Protein AF-A0A814JML3-F1 (afdb_monomer_lite)

Sequence (229 aa):
MAITNTNIRKLRSELQDIHSDPFGAIFVSEAQVKLWAVVFETDPIWYFNATGGIFKRVNPEKETHLYSIVVHDSINKTNISIADFITNSNNNVSIYSFLYKLIEKFKSFSFFNLPKAIVTDFYWANIHSTMKAFNNLNVIDYLNLTDQAIVEKKNTQLISEEEIIILSSSDETESGQIESEYSDEDEIIKNRKKNIDKEIMLNDFKQKKEHLYIYKIGNFDILYEDIEI

pLDDT: mean 71.14, std 24.5, range [24.48, 96.69]

Foldseek 3Di:
DDDDPPPPPDPDFDWDDADVVQGKTKTADPVLLVVQLVQCVPFLEWEWEKDWDPDDDPPPVFTKIKIFTWGQNPVVRDIGTRMIMIGSDQALVVLLVRLLVVVVVSVVDPSGAHRQEYEYEPDPSVQQSVCCNQVVDHPVRVVVQVCCCPVVVDQDDDPDPRDYHYHYDYPPPPPDDDDDDDDPVVVVVVVVVVVVVVVVVVVVVVPDDDGDHDDDPDPDDDDDDDDDD

Structure (mmCIF, N/CA/C/O backbone):
data_AF-A0A814JML3-F1
#
_entry.id   AF-A0A814JML3-F1
#
loop_
_atom_site.group_PDB
_atom_site.id
_atom_site.type_symbol
_atom_site.label_atom_id
_atom_site.label_alt_id
_atom_site.label_comp_id
_atom_site.label_asym_id
_atom_site.label_entity_id
_atom_site.label_seq_id
_atom_site.pdbx_PDB_ins_code
_atom_site.Cartn_x
_atom_site.Cartn_y
_atom_site.Cartn_z
_atom_site.occupancy
_atom_site.B_iso_or_equiv
_atom_site.auth_seq_id
_atom_site.auth_comp_id
_atom_site.auth_asym_id
_atom_site.auth_atom_id
_atom_site.pdbx_PDB_model_num
ATOM 1 N N . MET A 1 1 ? -26.724 10.621 4.512 1.00 38.88 1 MET A N 1
ATOM 2 C CA . MET A 1 1 ? -26.977 11.209 3.178 1.00 38.88 1 MET A CA 1
ATOM 3 C C . MET A 1 1 ? -26.730 10.093 2.173 1.00 38.88 1 MET A C 1
ATOM 5 O O . MET A 1 1 ? -25.602 9.636 2.089 1.00 38.88 1 MET A O 1
ATOM 9 N N . ALA A 1 2 ? -27.774 9.544 1.549 1.00 33.31 2 ALA A N 1
ATOM 10 C CA . ALA A 1 2 ? -27.637 8.384 0.667 1.00 33.31 2 ALA A CA 1
ATOM 11 C C . ALA A 1 2 ? -27.041 8.825 -0.677 1.00 33.31 2 ALA A C 1
ATOM 13 O O . ALA A 1 2 ? -27.657 9.615 -1.394 1.00 33.31 2 ALA A O 1
ATOM 14 N N . ILE A 1 3 ? -25.840 8.349 -1.002 1.00 39.88 3 ILE A N 1
ATOM 15 C CA . ILE A 1 3 ? -25.241 8.543 -2.323 1.00 39.88 3 ILE A CA 1
ATOM 16 C C . ILE A 1 3 ? -25.941 7.555 -3.259 1.00 39.88 3 ILE A C 1
ATOM 18 O O . ILE A 1 3 ? -25.806 6.344 -3.121 1.00 39.88 3 ILE A O 1
ATOM 22 N N . THR A 1 4 ? -26.765 8.063 -4.171 1.00 38.53 4 THR A N 1
ATOM 23 C CA . THR A 1 4 ? -27.504 7.244 -5.133 1.00 38.53 4 THR A CA 1
ATOM 24 C C . THR A 1 4 ? -26.563 6.641 -6.184 1.00 38.53 4 THR A C 1
ATOM 26 O O . THR A 1 4 ? -25.694 7.316 -6.737 1.00 38.53 4 THR A O 1
ATOM 29 N N . ASN A 1 5 ? -26.782 5.354 -6.482 1.00 41.12 5 ASN A N 1
ATOM 30 C CA . ASN A 1 5 ? -25.964 4.437 -7.298 1.00 41.12 5 ASN A CA 1
ATOM 31 C C . ASN A 1 5 ? -25.620 4.874 -8.743 1.00 41.12 5 ASN A C 1
ATOM 33 O O . ASN A 1 5 ? -24.930 4.158 -9.465 1.00 41.12 5 ASN A O 1
ATOM 37 N N . THR A 1 6 ? -26.077 6.034 -9.211 1.00 38.84 6 THR A N 1
ATOM 38 C CA . THR A 1 6 ? -25.938 6.453 -10.615 1.00 38.84 6 THR A CA 1
ATOM 39 C C . THR A 1 6 ? -24.732 7.349 -10.914 1.00 38.84 6 THR A C 1
ATOM 41 O O . THR A 1 6 ? -24.394 7.496 -12.085 1.00 38.84 6 THR A O 1
ATOM 44 N N . ASN A 1 7 ? -24.025 7.885 -9.908 1.00 38.41 7 ASN A N 1
ATOM 45 C CA . ASN A 1 7 ? -22.885 8.801 -10.125 1.00 38.41 7 ASN A CA 1
ATOM 46 C C . ASN A 1 7 ? -21.486 8.205 -9.881 1.00 38.41 7 ASN A C 1
ATOM 48 O O . ASN A 1 7 ? -20.489 8.885 -10.105 1.00 38.41 7 ASN A O 1
ATOM 52 N N . ILE A 1 8 ? -21.377 6.926 -9.509 1.00 48.88 8 ILE A N 1
ATOM 53 C CA . ILE A 1 8 ? -20.074 6.260 -9.292 1.00 48.88 8 ILE A CA 1
ATOM 54 C C . ILE A 1 8 ? -19.335 5.998 -10.627 1.00 48.88 8 ILE A C 1
ATOM 56 O O . ILE A 1 8 ? -18.127 5.783 -10.664 1.00 48.88 8 ILE A O 1
ATOM 60 N N . ARG A 1 9 ? -20.027 6.087 -11.772 1.00 38.66 9 ARG A N 1
ATOM 61 C CA . ARG A 1 9 ? -19.543 5.592 -13.074 1.00 38.66 9 ARG A CA 1
ATOM 62 C C . ARG A 1 9 ? -18.416 6.372 -13.764 1.00 38.66 9 ARG A C 1
ATOM 64 O O . ARG A 1 9 ? -18.096 6.024 -14.897 1.00 38.66 9 ARG A O 1
ATOM 71 N N . LYS A 1 10 ? -17.788 7.375 -13.143 1.00 45.06 10 LYS A N 1
ATOM 72 C CA . LYS A 1 10 ? -16.550 7.988 -13.674 1.00 45.06 10 LYS A CA 1
ATOM 73 C C . LYS A 1 10 ? -15.843 8.850 -12.628 1.00 45.06 10 LYS A C 1
ATOM 75 O O . LYS A 1 10 ? -15.644 10.046 -12.822 1.00 45.06 10 LYS A O 1
ATOM 80 N N . LEU A 1 11 ? -15.423 8.240 -11.524 1.00 50.91 11 LEU A N 1
ATOM 81 C CA . LEU A 1 11 ? -14.332 8.823 -10.747 1.00 50.91 11 LEU A CA 1
ATOM 82 C C . LEU A 1 11 ? -13.065 8.708 -11.599 1.00 50.91 11 LEU A C 1
ATOM 84 O O . LEU A 1 11 ? -12.449 7.651 -11.682 1.00 50.91 11 LEU A O 1
ATOM 88 N N . ARG A 1 12 ? -12.753 9.768 -12.354 1.00 54.47 12 ARG A N 1
ATOM 89 C CA . ARG A 1 12 ? -11.493 9.848 -13.094 1.00 54.47 12 ARG A CA 1
ATOM 90 C C . ARG A 1 12 ? -10.384 9.979 -12.060 1.00 54.47 12 ARG A C 1
ATOM 92 O O . ARG A 1 12 ? -10.317 10.994 -11.374 1.00 54.47 12 ARG A O 1
ATOM 99 N N . SER A 1 13 ? -9.536 8.962 -11.963 1.00 59.78 13 SER A N 1
ATOM 100 C CA . SER A 1 13 ? -8.238 9.126 -11.329 1.00 59.78 13 SER A CA 1
ATOM 101 C C . SER A 1 13 ? -7.472 10.213 -12.083 1.00 59.78 13 SER A C 1
ATOM 103 O O . SER A 1 13 ? -7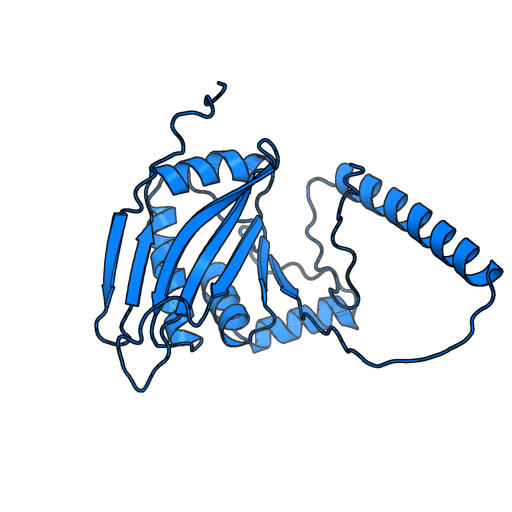.470 10.261 -13.317 1.00 59.78 13 SER A O 1
ATOM 105 N N . GLU A 1 14 ? -6.878 11.138 -11.339 1.00 75.06 14 GLU A N 1
ATOM 106 C CA . GLU A 1 14 ? -6.008 12.150 -11.916 1.00 75.06 14 GLU A CA 1
ATOM 107 C C . GLU A 1 14 ? -4.578 11.620 -11.850 1.00 75.06 14 GLU A C 1
ATOM 109 O O . GLU A 1 14 ? -4.120 11.132 -10.814 1.00 75.06 14 GLU A O 1
ATOM 114 N N . LEU A 1 15 ? -3.882 11.669 -12.985 1.00 70.88 15 LEU A N 1
ATOM 115 C CA . LEU A 1 15 ? -2.456 11.380 -13.043 1.00 70.88 15 LEU A CA 1
ATOM 116 C C . LEU A 1 15 ? -1.722 12.479 -12.268 1.00 70.88 15 LEU A C 1
ATOM 118 O O . LEU A 1 15 ? -1.761 13.638 -12.679 1.00 70.88 15 LEU A O 1
ATOM 122 N N . GLN A 1 16 ? -1.074 12.121 -11.161 1.00 76.75 16 GLN A N 1
ATOM 123 C CA . GLN A 1 16 ? -0.404 13.100 -10.300 1.00 76.75 16 GLN A CA 1
ATOM 124 C C . GLN A 1 16 ? 1.092 13.223 -10.588 1.00 76.75 16 GLN A C 1
ATOM 126 O O . GLN A 1 16 ? 1.624 14.328 -10.559 1.00 76.75 16 GLN A O 1
ATOM 131 N N . ASP A 1 17 ? 1.775 12.103 -10.829 1.00 78.62 17 ASP A N 1
ATOM 132 C CA . ASP A 1 17 ? 3.236 12.070 -10.963 1.00 78.62 17 ASP A CA 1
ATOM 133 C C . ASP A 1 17 ? 3.650 11.035 -12.020 1.00 78.62 17 ASP A C 1
ATOM 135 O O . ASP A 1 17 ? 3.005 9.989 -12.147 1.00 78.62 17 ASP A O 1
ATOM 139 N N . ILE A 1 18 ? 4.712 11.335 -12.774 1.00 82.25 18 ILE A N 1
ATOM 140 C CA . ILE A 1 18 ? 5.349 10.436 -13.748 1.00 82.25 18 ILE A CA 1
ATOM 141 C C . ILE A 1 18 ? 6.854 10.413 -13.473 1.00 82.25 18 ILE A C 1
ATOM 143 O O . ILE A 1 18 ? 7.516 11.449 -13.411 1.00 82.25 18 ILE A O 1
ATOM 147 N N . HIS A 1 19 ? 7.416 9.211 -13.418 1.00 79.50 19 HIS A N 1
ATOM 148 C CA . HIS A 1 19 ? 8.850 8.962 -13.357 1.00 79.50 19 HIS A CA 1
ATOM 149 C C . HIS A 1 19 ? 9.330 8.241 -14.602 1.00 79.50 19 HIS A C 1
ATOM 151 O O . HIS A 1 19 ? 8.628 7.403 -15.167 1.00 79.50 19 HIS A O 1
ATOM 157 N N . SER A 1 20 ? 10.546 8.576 -15.024 1.00 74.31 20 SER A N 1
ATOM 158 C CA . SER A 1 20 ? 11.211 7.945 -16.160 1.00 74.31 20 SER A CA 1
ATOM 159 C C . SER A 1 20 ? 12.158 6.818 -15.749 1.00 74.31 20 SER A C 1
ATOM 161 O O . SER A 1 20 ? 12.360 5.903 -16.542 1.00 74.31 20 SER A O 1
ATOM 163 N N . ASP A 1 21 ? 12.735 6.870 -14.542 1.00 68.50 21 ASP A N 1
ATOM 164 C CA . ASP A 1 21 ? 13.672 5.854 -14.047 1.00 68.50 21 ASP A CA 1
ATOM 165 C C . ASP A 1 21 ? 13.610 5.688 -12.508 1.00 68.50 21 ASP A C 1
ATOM 167 O O . ASP A 1 21 ? 14.048 6.583 -11.781 1.00 68.50 21 ASP A O 1
ATOM 171 N N . PRO A 1 22 ? 13.050 4.577 -11.992 1.00 77.44 22 PRO A N 1
ATOM 172 C CA . PRO A 1 22 ? 12.276 3.594 -12.748 1.00 77.44 22 PRO A CA 1
ATOM 173 C C . PRO A 1 22 ? 11.053 4.247 -13.405 1.00 77.44 22 PRO A C 1
ATOM 175 O O . PRO A 1 22 ? 10.537 5.254 -12.913 1.00 77.44 22 PRO A O 1
ATOM 178 N N . PHE A 1 23 ? 10.585 3.683 -14.524 1.00 85.50 23 PHE A N 1
ATOM 179 C CA . PHE A 1 23 ? 9.338 4.171 -15.104 1.00 85.50 23 PHE A CA 1
ATOM 180 C C . PHE A 1 23 ? 8.215 3.896 -14.116 1.00 85.50 23 PHE A C 1
ATOM 182 O O . PHE A 1 23 ? 8.055 2.756 -13.675 1.00 85.50 23 PHE A O 1
ATOM 189 N N . GLY A 1 24 ? 7.409 4.910 -13.834 1.00 88.50 24 GLY A N 1
ATOM 190 C CA . GLY A 1 24 ? 6.172 4.710 -13.111 1.00 88.50 24 GLY A CA 1
ATOM 191 C C . GLY A 1 24 ? 5.279 5.931 -13.098 1.00 88.50 24 GLY A C 1
ATOM 192 O O . GLY A 1 24 ? 5.684 7.020 -13.496 1.00 88.50 24 GLY A O 1
ATOM 193 N N . ALA A 1 25 ? 4.042 5.731 -12.672 1.00 91.25 25 ALA A N 1
ATOM 194 C CA . ALA A 1 25 ? 3.056 6.794 -12.586 1.00 91.25 25 ALA A CA 1
ATOM 195 C C . ALA A 1 25 ? 2.121 6.558 -11.406 1.00 91.25 25 ALA A C 1
ATOM 197 O O . ALA A 1 25 ? 1.777 5.411 -11.128 1.00 91.25 25 ALA A O 1
ATOM 198 N N . ILE A 1 26 ? 1.718 7.640 -10.742 1.00 93.19 26 ILE A N 1
ATOM 199 C CA . ILE A 1 26 ? 0.795 7.617 -9.603 1.00 93.19 26 ILE A CA 1
ATOM 200 C C . ILE A 1 26 ? -0.568 8.148 -10.043 1.00 93.19 26 ILE A C 1
ATOM 202 O O . ILE A 1 26 ? -0.671 9.239 -10.612 1.00 93.19 26 ILE A O 1
ATOM 206 N N . PHE A 1 27 ? -1.613 7.398 -9.715 1.00 93.56 27 PHE A N 1
ATOM 207 C CA . PHE A 1 27 ? -3.004 7.719 -9.988 1.00 93.56 27 PHE A CA 1
ATOM 208 C C . PHE A 1 27 ? -3.754 7.865 -8.669 1.00 93.56 27 PHE A C 1
ATOM 210 O O . PHE A 1 27 ? -3.934 6.903 -7.924 1.00 93.56 27 PHE A O 1
ATOM 217 N N . VAL A 1 28 ? -4.213 9.079 -8.384 1.00 92.25 28 VAL A N 1
ATOM 218 C CA . VAL A 1 28 ? -5.059 9.350 -7.221 1.00 92.25 28 VAL A CA 1
ATOM 219 C C . VAL A 1 28 ? -5.985 10.515 -7.537 1.00 92.25 28 VAL A C 1
ATOM 221 O O . VAL A 1 28 ? -5.587 11.496 -8.168 1.00 92.25 28 VAL A O 1
ATOM 224 N N . SER A 1 29 ? -7.236 10.408 -7.103 1.00 92.06 29 SER A N 1
ATOM 225 C CA . SER A 1 29 ? -8.208 11.499 -7.161 1.00 92.06 29 SER A CA 1
ATOM 226 C C . SER A 1 29 ? -8.689 11.867 -5.766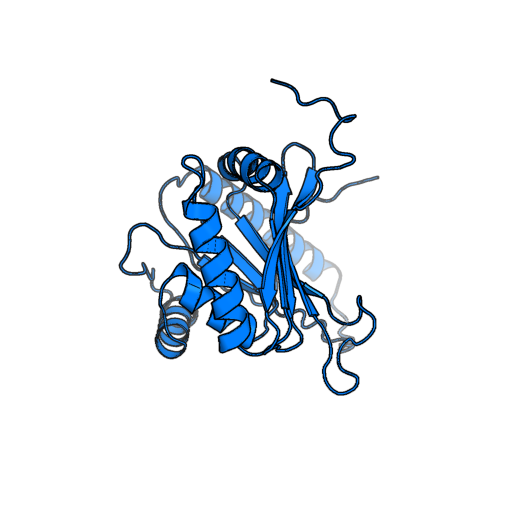 1.00 92.06 29 SER A C 1
ATOM 228 O O . SER A 1 29 ? -8.875 11.004 -4.912 1.00 92.06 29 SER A O 1
ATOM 230 N N . GLU A 1 30 ? -8.978 13.147 -5.543 1.00 91.88 30 GLU A N 1
ATOM 231 C CA . GLU A 1 30 ? -9.583 13.609 -4.288 1.00 91.88 30 GLU A CA 1
ATOM 232 C C . GLU A 1 30 ? -10.895 12.869 -3.977 1.00 91.88 30 GLU A C 1
ATOM 234 O O . GLU A 1 30 ? -11.197 12.584 -2.822 1.00 91.88 30 GLU A O 1
ATOM 239 N N . ALA A 1 31 ? -11.672 12.514 -5.003 1.00 91.94 31 ALA A N 1
ATOM 240 C CA . ALA A 1 31 ? -12.917 11.780 -4.829 1.00 91.94 31 ALA A CA 1
ATOM 241 C C . ALA A 1 31 ? -12.704 10.369 -4.256 1.00 91.94 31 ALA A C 1
ATOM 243 O O . ALA A 1 31 ? -13.461 9.951 -3.384 1.00 91.94 31 ALA A O 1
ATOM 244 N N . GLN A 1 32 ? -11.657 9.664 -4.691 1.00 92.44 32 GLN A N 1
ATOM 245 C CA . GLN A 1 32 ? -11.261 8.378 -4.112 1.00 92.44 32 GLN A CA 1
ATOM 246 C C . GLN A 1 32 ? -10.823 8.521 -2.647 1.00 92.44 32 GLN A C 1
ATOM 248 O O . GLN A 1 32 ? -11.233 7.728 -1.803 1.00 92.44 32 GLN A O 1
ATOM 253 N N . VAL A 1 33 ? -10.070 9.576 -2.312 1.00 93.50 33 VAL A N 1
ATOM 254 C CA . VAL A 1 33 ? -9.668 9.845 -0.917 1.00 93.50 33 VAL A CA 1
ATOM 255 C C . VAL A 1 33 ? -10.877 10.204 -0.044 1.00 93.50 33 VAL A C 1
ATOM 257 O O . VAL A 1 33 ? -10.950 9.809 1.116 1.00 93.50 33 VAL A O 1
ATOM 260 N N . LYS A 1 34 ? -11.875 10.908 -0.591 1.00 94.19 34 LYS A N 1
ATOM 261 C CA . LYS A 1 34 ? -13.142 11.169 0.114 1.00 94.19 34 LYS A CA 1
ATOM 262 C C . LYS A 1 34 ? -13.936 9.891 0.377 1.00 94.19 34 LYS A C 1
ATOM 264 O O . LYS A 1 34 ? -14.548 9.786 1.433 1.00 94.19 34 LYS A O 1
ATOM 269 N N . LEU A 1 35 ? -13.921 8.927 -0.548 1.00 93.56 35 LEU A N 1
ATOM 270 C CA . LEU A 1 35 ? -14.531 7.614 -0.311 1.00 93.56 35 LEU A CA 1
ATOM 271 C C . LEU A 1 35 ? -13.833 6.881 0.833 1.00 93.56 35 LEU A C 1
ATOM 273 O O . LEU A 1 35 ? -14.512 6.336 1.697 1.00 93.56 35 LEU A O 1
ATOM 277 N N . TRP A 1 36 ? -12.501 6.943 0.894 1.00 95.31 36 TRP A N 1
ATOM 278 C CA . TRP A 1 36 ? -11.756 6.393 2.023 1.00 95.31 36 TRP A CA 1
ATOM 279 C C . TRP A 1 36 ? -12.200 6.983 3.366 1.00 95.31 36 TRP A C 1
ATOM 281 O O . TRP A 1 36 ? -12.444 6.225 4.295 1.00 95.31 36 TRP A O 1
ATOM 291 N N . ALA A 1 37 ? -12.392 8.302 3.464 1.00 94.62 37 ALA A N 1
ATOM 292 C CA . ALA A 1 37 ? -12.856 8.929 4.705 1.00 94.62 37 ALA A CA 1
ATOM 293 C C . ALA A 1 37 ? -14.224 8.402 5.183 1.00 94.62 37 ALA A C 1
ATOM 295 O O . ALA A 1 37 ? -14.490 8.388 6.379 1.00 94.62 37 ALA A O 1
ATOM 296 N N . VAL A 1 38 ? -15.085 7.953 4.263 1.00 94.69 38 VAL A N 1
ATOM 297 C CA . VAL A 1 38 ? -16.364 7.312 4.606 1.00 94.69 38 VAL A CA 1
ATOM 298 C C . VAL A 1 38 ? -16.153 5.856 5.026 1.00 94.69 38 VAL A C 1
ATOM 300 O O . VAL A 1 38 ? -16.707 5.429 6.035 1.00 94.69 38 VAL A O 1
ATOM 303 N N . VAL A 1 39 ? -15.351 5.101 4.270 1.00 95.12 39 VAL A N 1
ATOM 304 C CA . VAL A 1 39 ? -15.093 3.674 4.530 1.00 95.12 39 VAL A CA 1
ATOM 305 C C . VAL A 1 39 ? -14.347 3.471 5.850 1.00 95.12 39 VAL A C 1
ATOM 307 O O . VAL A 1 39 ? -14.710 2.572 6.605 1.00 95.12 39 VAL A O 1
ATOM 310 N N . PHE A 1 40 ? -13.391 4.347 6.173 1.00 94.94 40 PHE A N 1
ATOM 311 C CA . PHE A 1 40 ? -12.555 4.296 7.377 1.00 94.94 40 PHE A CA 1
ATOM 312 C C . PHE A 1 40 ? -13.350 4.141 8.683 1.00 94.94 40 PHE A C 1
ATOM 314 O O . PHE A 1 40 ? -12.910 3.446 9.596 1.00 94.94 40 PHE A O 1
ATOM 321 N N . GLU A 1 41 ? -14.538 4.744 8.765 1.00 92.88 41 GLU A N 1
ATOM 322 C CA . GLU A 1 41 ? -15.403 4.669 9.951 1.00 92.88 41 GLU A CA 1
ATOM 323 C C . GLU A 1 41 ? -15.962 3.260 10.206 1.00 92.88 41 GLU A C 1
ATOM 325 O O . GLU A 1 41 ? -16.358 2.936 11.326 1.00 92.88 41 GLU A O 1
ATOM 330 N N . THR A 1 42 ? -16.003 2.416 9.173 1.00 93.56 42 THR A N 1
ATOM 331 C CA . THR A 1 42 ? -16.572 1.060 9.233 1.00 93.56 42 THR A CA 1
ATOM 332 C C . THR A 1 42 ? -15.541 -0.037 9.013 1.00 93.56 42 THR A C 1
ATOM 334 O O . THR A 1 42 ? -15.604 -1.064 9.684 1.00 93.56 42 THR A O 1
ATOM 337 N N . ASP A 1 43 ? -14.588 0.187 8.111 1.00 92.88 43 ASP A N 1
ATOM 338 C CA . ASP A 1 43 ? -13.567 -0.775 7.718 1.00 92.88 43 ASP A CA 1
ATOM 339 C C . ASP A 1 43 ? -12.238 -0.045 7.430 1.00 92.88 43 ASP A C 1
ATOM 341 O O . ASP A 1 43 ? -11.955 0.361 6.300 1.00 92.88 43 ASP A O 1
ATOM 345 N N . PRO A 1 44 ? -11.411 0.197 8.463 1.00 94.31 44 PRO A N 1
ATOM 346 C CA . PRO A 1 44 ? -10.167 0.947 8.338 1.00 94.31 44 PRO A CA 1
ATOM 347 C C . PRO A 1 44 ? -9.002 0.078 7.825 1.00 94.31 44 PRO A C 1
ATOM 349 O O . PRO A 1 44 ? -7.862 0.250 8.271 1.00 94.31 44 PRO A O 1
ATOM 352 N N . ILE A 1 45 ? -9.274 -0.858 6.912 1.00 94.62 45 ILE A N 1
ATOM 353 C CA . ILE A 1 45 ? -8.298 -1.798 6.354 1.00 94.62 45 ILE A CA 1
ATOM 354 C C . ILE A 1 45 ? -7.998 -1.439 4.898 1.00 94.62 45 ILE A C 1
ATOM 356 O O . ILE A 1 45 ? -8.894 -1.194 4.089 1.00 94.62 45 ILE A O 1
ATOM 360 N N . TRP A 1 46 ? -6.713 -1.426 4.553 1.00 96.31 46 TRP A N 1
ATOM 361 C CA . TRP A 1 46 ? -6.258 -1.352 3.167 1.00 96.31 46 TRP A CA 1
ATOM 362 C C . TRP A 1 46 ? -5.813 -2.717 2.675 1.00 96.31 46 TRP A C 1
ATOM 364 O O . TRP A 1 46 ? -5.094 -3.431 3.365 1.00 96.31 46 TRP A O 1
ATOM 374 N N . TYR A 1 47 ? -6.166 -3.036 1.441 1.00 95.38 47 TYR A N 1
ATOM 375 C CA . TYR A 1 47 ? -5.656 -4.179 0.703 1.00 95.38 47 TYR A CA 1
ATOM 376 C C . TYR A 1 47 ? -4.689 -3.656 -0.351 1.00 95.38 47 TYR A C 1
ATOM 378 O O . TYR A 1 47 ? -5.069 -2.877 -1.225 1.00 95.38 47 TYR A O 1
ATOM 386 N N . PHE A 1 48 ? -3.427 -4.046 -0.244 1.00 95.31 48 PHE A N 1
ATOM 387 C CA . PHE A 1 48 ? -2.359 -3.597 -1.116 1.00 95.31 48 PHE A CA 1
ATOM 388 C C . PHE A 1 48 ? -1.798 -4.776 -1.894 1.00 95.31 48 PHE A C 1
ATOM 390 O O . PHE A 1 48 ? -1.189 -5.673 -1.313 1.00 95.31 48 PHE A O 1
ATOM 397 N N . ASN A 1 49 ? -1.979 -4.766 -3.212 1.00 91.88 49 ASN A N 1
ATOM 398 C CA . ASN A 1 49 ? -1.433 -5.818 -4.054 1.00 91.88 49 ASN A CA 1
ATOM 399 C C . ASN A 1 49 ? -0.958 -5.303 -5.417 1.00 91.88 49 ASN A C 1
ATOM 401 O O . ASN A 1 49 ? -1.367 -4.236 -5.880 1.00 91.88 49 ASN A O 1
ATOM 405 N N . ALA A 1 50 ? -0.084 -6.086 -6.045 1.00 90.94 50 ALA A N 1
ATOM 406 C CA . ALA A 1 50 ? 0.357 -5.930 -7.414 1.00 90.94 50 ALA A CA 1
ATOM 407 C C . ALA A 1 50 ? -0.419 -6.879 -8.333 1.00 90.94 50 ALA A C 1
ATOM 409 O O . ALA A 1 50 ? -0.581 -8.059 -8.046 1.00 90.94 50 ALA A O 1
ATOM 410 N N . THR A 1 51 ? -0.818 -6.398 -9.502 1.00 87.00 51 THR A N 1
ATOM 411 C CA . THR A 1 51 ? -1.258 -7.236 -10.614 1.00 87.00 51 THR A CA 1
ATOM 412 C C . THR A 1 51 ? -0.286 -7.068 -11.780 1.00 87.00 51 THR A C 1
ATOM 414 O O . THR A 1 51 ? -0.119 -5.975 -12.334 1.00 87.00 51 THR A O 1
ATOM 417 N N . GLY A 1 52 ? 0.403 -8.159 -12.121 1.00 80.25 52 GLY A N 1
ATOM 418 C CA . GLY A 1 52 ? 1.281 -8.252 -13.290 1.00 80.25 52 GLY A CA 1
ATOM 419 C C . GLY A 1 52 ? 0.499 -8.453 -14.591 1.00 80.25 52 GLY A C 1
ATOM 420 O O . GLY A 1 52 ? -0.709 -8.684 -14.584 1.00 80.25 52 GLY A O 1
ATOM 421 N N . GLY A 1 53 ? 1.182 -8.348 -15.731 1.00 72.19 53 GLY A N 1
ATOM 422 C CA . GLY A 1 53 ? 0.634 -8.727 -17.040 1.00 72.19 53 GLY A CA 1
ATOM 423 C C . GLY A 1 53 ? -0.519 -7.890 -17.620 1.00 72.19 53 GLY A C 1
ATOM 424 O O . GLY A 1 53 ? -0.917 -8.152 -18.753 1.00 72.19 53 GLY A O 1
ATOM 425 N N . ILE A 1 54 ? -1.047 -6.879 -16.916 1.00 75.00 54 ILE A N 1
ATOM 426 C CA . ILE A 1 54 ? -2.172 -6.057 -17.418 1.00 75.00 54 ILE A CA 1
ATOM 427 C C . ILE A 1 54 ? -1.735 -5.150 -18.577 1.00 75.00 54 ILE A C 1
ATOM 429 O O . ILE A 1 54 ? -2.479 -4.936 -19.536 1.00 75.00 54 ILE A O 1
ATOM 433 N N . PHE A 1 55 ? -0.528 -4.590 -18.497 1.00 77.06 55 PHE A N 1
ATOM 434 C CA . PHE A 1 55 ? -0.055 -3.600 -19.457 1.00 77.06 55 PHE A CA 1
ATOM 435 C C . PHE A 1 55 ? 0.859 -4.213 -20.512 1.00 77.06 55 PHE A C 1
ATOM 437 O O . PHE A 1 55 ? 1.727 -5.040 -20.224 1.00 77.06 55 PHE A O 1
ATOM 444 N N . LYS A 1 56 ? 0.727 -3.724 -21.753 1.00 75.75 56 LYS A N 1
ATOM 445 C CA . LYS A 1 56 ? 1.740 -3.965 -22.782 1.00 75.75 56 LYS A CA 1
ATOM 446 C C . LYS A 1 56 ? 3.077 -3.457 -22.247 1.00 75.75 56 LYS A C 1
ATOM 448 O O . LYS A 1 56 ? 3.168 -2.310 -21.814 1.00 75.75 56 LYS A O 1
ATOM 453 N N . ARG A 1 57 ? 4.098 -4.314 -22.289 1.00 74.94 57 ARG A N 1
ATOM 454 C CA . ARG A 1 57 ? 5.444 -4.000 -21.799 1.00 74.94 57 ARG A CA 1
ATOM 455 C C . ARG A 1 57 ? 5.923 -2.669 -22.381 1.00 74.94 57 ARG A C 1
ATOM 457 O O . ARG A 1 57 ? 6.118 -2.561 -23.591 1.00 74.94 57 ARG A O 1
ATOM 464 N N . VAL A 1 58 ? 6.096 -1.672 -21.511 1.00 74.69 58 VAL A N 1
ATOM 465 C CA . VAL A 1 58 ? 6.667 -0.364 -21.875 1.00 74.69 58 VAL A CA 1
ATOM 466 C C . VAL A 1 58 ? 8.164 -0.517 -22.138 1.00 74.69 58 VAL A C 1
ATOM 468 O O . VAL A 1 58 ? 8.694 0.046 -23.090 1.00 74.69 58 VAL A O 1
ATOM 471 N N . ASN A 1 59 ? 8.825 -1.347 -21.329 1.00 76.50 59 ASN A N 1
ATOM 472 C CA . ASN A 1 59 ? 10.176 -1.827 -21.571 1.00 76.50 59 ASN A CA 1
ATOM 473 C C . ASN A 1 59 ? 10.104 -3.332 -21.904 1.00 76.50 59 ASN A C 1
ATOM 475 O O . ASN A 1 59 ? 9.623 -4.093 -21.065 1.00 76.50 59 ASN A O 1
ATOM 479 N N . PRO A 1 60 ? 10.571 -3.789 -23.081 1.00 80.06 60 PRO A N 1
ATOM 480 C CA . PRO A 1 60 ? 10.545 -5.207 -23.453 1.00 80.06 60 PRO A CA 1
ATOM 481 C C . PRO A 1 60 ? 11.204 -6.137 -22.421 1.00 80.06 60 PRO A C 1
ATOM 483 O O . PRO A 1 60 ? 10.771 -7.283 -22.266 1.00 80.06 60 PRO A O 1
ATOM 486 N N . GLU A 1 61 ? 12.215 -5.626 -21.715 1.00 83.50 61 GLU A N 1
ATOM 487 C CA . GLU A 1 61 ? 13.049 -6.358 -20.758 1.00 83.50 61 GLU A CA 1
ATOM 488 C C . GLU A 1 61 ? 12.463 -6.400 -19.343 1.00 83.50 61 GLU A C 1
ATOM 490 O O . GLU A 1 61 ? 12.856 -7.250 -18.549 1.00 83.50 61 GLU A O 1
ATOM 495 N N . LYS A 1 62 ? 11.532 -5.496 -19.005 1.00 84.69 62 LYS A N 1
ATOM 496 C CA . LYS A 1 62 ? 10.980 -5.377 -17.648 1.00 84.69 62 LYS A CA 1
ATOM 497 C C . LYS A 1 62 ? 9.460 -5.392 -17.660 1.00 84.69 62 LYS A C 1
ATOM 499 O O . LYS A 1 62 ? 8.813 -4.581 -18.323 1.00 84.69 62 LYS A O 1
ATOM 504 N N . GLU A 1 63 ? 8.882 -6.289 -16.874 1.00 87.50 63 GLU A N 1
ATOM 505 C CA . GLU A 1 63 ? 7.439 -6.343 -16.687 1.00 87.50 63 GLU A CA 1
ATOM 506 C C . GLU A 1 63 ? 6.930 -5.114 -15.924 1.00 87.50 63 GLU A C 1
ATOM 508 O O . GLU A 1 63 ? 7.494 -4.700 -14.910 1.00 87.50 63 GLU A O 1
ATOM 513 N N . THR A 1 64 ? 5.857 -4.509 -16.435 1.00 89.44 64 THR A N 1
ATOM 514 C CA . THR A 1 64 ? 5.168 -3.399 -15.772 1.00 89.44 64 THR A CA 1
ATOM 515 C C . THR A 1 64 ? 4.072 -3.959 -14.882 1.00 89.44 64 THR A C 1
ATOM 517 O O . THR A 1 64 ? 3.204 -4.686 -15.359 1.00 89.44 64 THR A O 1
ATOM 520 N N . HIS A 1 65 ? 4.116 -3.598 -13.607 1.00 91.31 65 HIS A N 1
ATOM 521 C CA . HIS A 1 65 ? 3.151 -4.014 -12.600 1.00 91.31 65 HIS A CA 1
ATOM 522 C C . HIS A 1 65 ? 2.219 -2.849 -12.275 1.00 91.31 65 HIS A C 1
ATOM 524 O O . HIS A 1 65 ? 2.667 -1.699 -12.214 1.00 91.31 65 HIS A O 1
ATOM 530 N N . LEU A 1 66 ? 0.939 -3.156 -12.068 1.00 93.88 66 LEU A N 1
ATOM 531 C CA . LEU A 1 66 ? -0.037 -2.248 -11.478 1.00 93.88 66 LEU A CA 1
ATOM 532 C C . LEU A 1 66 ? -0.150 -2.564 -9.996 1.00 93.88 66 LEU A C 1
ATOM 534 O O . LEU A 1 66 ? -0.518 -3.676 -9.649 1.00 93.88 66 LEU A O 1
ATOM 538 N N . TYR A 1 67 ? 0.134 -1.603 -9.139 1.00 95.69 67 TYR A N 1
ATOM 539 C CA . TYR A 1 67 ? -0.151 -1.696 -7.720 1.00 95.69 67 TYR A CA 1
ATOM 540 C C . TYR A 1 67 ? -1.413 -0.911 -7.416 1.00 95.69 67 TYR A C 1
ATOM 542 O O . TYR A 1 67 ? -1.565 0.212 -7.898 1.00 95.69 67 TYR A O 1
ATOM 550 N N . SER A 1 68 ? -2.273 -1.481 -6.583 1.00 96.19 68 SER A N 1
ATOM 551 C CA . SER A 1 68 ? -3.527 -0.861 -6.169 1.00 96.19 68 SER A CA 1
ATOM 552 C C . SER A 1 68 ? -3.658 -0.904 -4.655 1.00 96.19 68 SER A C 1
ATOM 554 O O . SER A 1 68 ? -3.366 -1.920 -4.023 1.00 96.19 68 SER A O 1
ATOM 556 N N . ILE A 1 69 ? -4.118 0.207 -4.084 1.00 96.69 69 ILE A N 1
ATOM 557 C CA . ILE A 1 69 ? -4.626 0.276 -2.717 1.00 96.69 69 ILE A CA 1
ATOM 558 C C . ILE A 1 69 ? -6.146 0.217 -2.817 1.00 96.69 69 ILE A C 1
ATOM 560 O O . ILE A 1 69 ? -6.784 1.135 -3.337 1.00 96.69 69 ILE A O 1
ATOM 564 N N . VAL A 1 70 ? -6.718 -0.880 -2.339 1.00 96.25 70 VAL A N 1
ATOM 565 C CA . VAL A 1 70 ? -8.146 -1.184 -2.401 1.00 96.25 70 VAL A CA 1
ATOM 566 C C . VAL A 1 70 ? -8.720 -1.196 -0.992 1.00 96.25 70 VAL A C 1
ATOM 568 O O . VAL A 1 70 ? -8.066 -1.631 -0.049 1.00 96.25 70 VAL A O 1
ATOM 571 N N . VAL A 1 71 ? -9.953 -0.726 -0.847 1.00 96.06 71 VAL A N 1
ATOM 572 C CA . VAL A 1 71 ? -10.708 -0.762 0.410 1.00 96.06 71 VAL A CA 1
ATOM 573 C C . VAL A 1 71 ? -12.037 -1.469 0.189 1.00 96.06 71 VAL A C 1
ATOM 575 O O . VAL A 1 71 ? -12.589 -1.419 -0.917 1.00 96.06 71 VAL A O 1
ATOM 578 N N . HIS A 1 72 ? -12.547 -2.126 1.227 1.00 94.75 72 HIS A N 1
ATOM 579 C CA . HIS A 1 72 ? -13.845 -2.783 1.186 1.00 94.75 72 HIS A CA 1
ATOM 580 C C . HIS A 1 72 ? -14.918 -1.864 1.781 1.00 94.75 72 HIS A C 1
ATOM 582 O O . HIS A 1 72 ? -14.925 -1.553 2.968 1.00 94.75 72 HIS A O 1
ATOM 588 N N . ASP A 1 73 ? -15.845 -1.404 0.945 1.00 92.44 73 ASP A N 1
ATOM 589 C CA . ASP A 1 73 ? -17.036 -0.699 1.404 1.00 92.44 73 ASP A CA 1
ATOM 590 C C . ASP A 1 73 ? -18.060 -1.731 1.880 1.00 92.44 73 ASP A C 1
ATOM 592 O O . ASP A 1 73 ? -18.835 -2.271 1.086 1.00 92.44 73 ASP A O 1
ATOM 596 N N . SER A 1 74 ? -18.045 -2.005 3.184 1.00 89.69 74 SER A N 1
ATOM 597 C CA . SER A 1 74 ? -18.939 -2.972 3.831 1.00 89.69 74 SER A CA 1
ATOM 598 C C . SER A 1 74 ? -20.424 -2.598 3.723 1.00 89.69 74 SER A C 1
ATOM 600 O O . SER A 1 74 ? -21.284 -3.480 3.685 1.00 89.69 74 SER A O 1
ATOM 602 N N . ILE A 1 75 ? -20.742 -1.301 3.620 1.00 89.06 75 ILE A N 1
ATOM 603 C CA . ILE A 1 75 ? -22.121 -0.808 3.506 1.00 89.06 75 ILE A CA 1
ATOM 604 C C . ILE A 1 75 ? -22.677 -1.150 2.124 1.00 89.06 75 ILE A C 1
ATOM 606 O O . ILE A 1 75 ? -23.789 -1.670 2.011 1.00 89.06 75 ILE A O 1
ATOM 610 N N . ASN A 1 76 ? -21.907 -0.866 1.071 1.00 91.94 76 ASN A N 1
ATOM 611 C CA . ASN A 1 76 ? -22.326 -1.115 -0.310 1.00 91.94 76 ASN A CA 1
ATOM 612 C C . ASN A 1 76 ? -21.909 -2.497 -0.837 1.00 91.94 76 ASN A C 1
ATOM 614 O O . ASN A 1 76 ? -22.314 -2.870 -1.937 1.00 91.94 76 ASN A O 1
ATOM 618 N N . LYS A 1 77 ? -21.141 -3.265 -0.054 1.00 92.31 77 LYS A N 1
ATOM 619 C CA . LYS A 1 77 ? -20.559 -4.567 -0.413 1.00 92.31 77 LYS A CA 1
ATOM 620 C C . LYS A 1 77 ? -19.725 -4.501 -1.695 1.00 92.31 77 LYS A C 1
ATOM 622 O O . LYS A 1 77 ? -19.831 -5.360 -2.570 1.00 92.31 77 LYS A O 1
ATOM 627 N N . THR A 1 78 ? -18.904 -3.462 -1.826 1.00 92.88 78 THR A N 1
ATOM 628 C CA . THR A 1 78 ? -18.084 -3.228 -3.025 1.00 92.88 78 THR A CA 1
ATOM 629 C C . THR A 1 78 ? -16.639 -2.927 -2.677 1.00 92.88 78 THR A C 1
ATOM 631 O O . THR A 1 78 ? -16.365 -2.249 -1.696 1.00 92.88 78 THR A O 1
ATOM 634 N N . ASN A 1 79 ? -15.716 -3.354 -3.535 1.00 93.25 79 ASN A N 1
ATOM 635 C CA . ASN A 1 79 ? -14.307 -2.990 -3.422 1.00 93.25 79 ASN A CA 1
ATOM 636 C C . ASN A 1 79 ? -14.021 -1.731 -4.242 1.00 93.25 79 ASN A C 1
ATOM 638 O O . ASN A 1 79 ? -14.459 -1.615 -5.390 1.00 93.25 79 ASN A O 1
ATOM 642 N N . ILE A 1 80 ? -13.279 -0.796 -3.659 1.00 93.12 80 ILE A N 1
ATOM 643 C CA . ILE A 1 80 ? -12.988 0.509 -4.254 1.00 93.12 80 ILE A CA 1
ATOM 644 C C . ILE A 1 80 ? -11.474 0.710 -4.255 1.00 93.12 80 ILE A C 1
ATOM 646 O O . ILE A 1 80 ? -10.851 0.675 -3.198 1.00 93.12 80 ILE A O 1
ATOM 650 N N . SER A 1 81 ? -10.876 0.953 -5.425 1.00 94.38 81 SER A N 1
ATOM 651 C CA . SER A 1 81 ? -9.488 1.434 -5.478 1.00 94.38 81 SER A CA 1
ATOM 652 C C . SER A 1 81 ? -9.443 2.898 -5.051 1.00 94.38 81 SER A C 1
ATOM 654 O O . SER A 1 81 ? -10.165 3.734 -5.611 1.00 94.38 81 SER A O 1
ATOM 656 N N . ILE A 1 82 ? -8.600 3.207 -4.066 1.00 95.12 82 ILE A N 1
ATOM 657 C CA . ILE A 1 82 ? -8.395 4.571 -3.568 1.00 95.12 82 ILE A CA 1
ATOM 658 C C . ILE A 1 82 ? -7.153 5.237 -4.169 1.00 95.12 82 ILE A C 1
ATOM 660 O O . ILE A 1 82 ? -7.092 6.464 -4.261 1.00 95.12 82 ILE A O 1
ATOM 664 N N . ALA A 1 83 ? -6.186 4.436 -4.610 1.00 95.62 83 ALA A N 1
ATOM 665 C CA . ALA A 1 83 ? -5.036 4.882 -5.377 1.00 95.62 83 ALA A CA 1
ATOM 666 C C . ALA A 1 83 ? -4.402 3.708 -6.114 1.00 95.62 83 ALA A C 1
ATOM 668 O O . ALA A 1 83 ? -4.395 2.581 -5.620 1.00 95.62 83 ALA A O 1
ATOM 669 N N . ASP A 1 84 ? -3.791 4.016 -7.250 1.00 95.06 84 ASP A N 1
ATOM 670 C CA . ASP A 1 84 ? -3.021 3.063 -8.029 1.00 95.06 84 ASP A CA 1
ATOM 671 C C . ASP A 1 84 ? -1.658 3.661 -8.386 1.00 95.06 84 ASP A C 1
ATOM 673 O O . ASP A 1 84 ? -1.506 4.878 -8.528 1.00 95.06 84 ASP A O 1
ATOM 677 N N . PHE A 1 85 ? -0.657 2.816 -8.596 1.00 94.44 85 PHE A N 1
ATOM 678 C CA . PHE A 1 85 ? 0.556 3.226 -9.288 1.00 94.44 85 PHE A CA 1
ATOM 679 C C . PHE A 1 85 ? 1.076 2.120 -10.194 1.00 94.44 85 PHE A C 1
ATOM 681 O O . PHE A 1 85 ? 0.942 0.936 -9.907 1.00 94.44 85 PHE A O 1
ATOM 688 N N . ILE A 1 86 ? 1.695 2.509 -11.302 1.00 93.19 86 ILE A N 1
ATOM 689 C CA . ILE A 1 86 ? 2.392 1.577 -12.190 1.00 93.19 86 ILE A CA 1
ATOM 690 C C . ILE A 1 86 ? 3.892 1.725 -12.008 1.00 93.19 86 ILE A C 1
ATOM 692 O O . ILE A 1 86 ? 4.382 2.838 -11.827 1.00 93.19 86 ILE A O 1
ATOM 696 N N . THR A 1 87 ? 4.628 0.621 -12.086 1.00 92.75 87 THR A N 1
ATOM 697 C CA . THR A 1 87 ? 6.094 0.649 -12.121 1.00 92.75 87 THR A CA 1
ATOM 698 C C . THR A 1 87 ? 6.654 -0.533 -12.903 1.00 92.75 87 THR A C 1
ATOM 700 O O . THR A 1 87 ? 6.087 -1.626 -12.899 1.00 92.75 87 THR A O 1
ATOM 703 N N . ASN A 1 88 ? 7.784 -0.330 -13.579 1.00 91.31 88 ASN A N 1
ATOM 704 C CA . ASN A 1 88 ? 8.577 -1.416 -14.168 1.00 91.31 88 ASN A CA 1
ATOM 705 C C . ASN A 1 88 ? 9.710 -1.906 -13.246 1.00 91.31 88 ASN A C 1
ATOM 707 O O . ASN A 1 88 ? 10.581 -2.665 -13.673 1.00 91.31 88 ASN A O 1
ATOM 711 N N . SER A 1 89 ? 9.722 -1.449 -11.993 1.00 92.06 89 SER A N 1
ATOM 712 C CA . SER A 1 89 ? 10.708 -1.802 -10.978 1.00 92.06 89 SER A CA 1
ATOM 713 C C . SER A 1 89 ? 10.009 -2.375 -9.751 1.00 92.06 89 SER A C 1
ATOM 715 O O . SER A 1 89 ? 9.498 -1.646 -8.903 1.00 92.06 89 SER A O 1
ATOM 717 N N . ASN A 1 90 ? 9.997 -3.704 -9.671 1.00 90.38 90 ASN A N 1
ATOM 718 C CA . ASN A 1 90 ? 9.345 -4.470 -8.613 1.00 90.38 90 ASN A CA 1
ATOM 719 C C . ASN A 1 90 ? 10.338 -4.815 -7.480 1.00 90.38 90 ASN A C 1
ATOM 721 O O . ASN A 1 90 ? 10.597 -5.978 -7.178 1.00 90.38 90 ASN A O 1
ATOM 725 N N . ASN A 1 91 ? 10.965 -3.790 -6.895 1.00 93.19 91 ASN A N 1
ATOM 726 C CA . ASN A 1 91 ? 11.835 -3.940 -5.725 1.00 93.19 91 ASN A CA 1
ATOM 727 C C . ASN A 1 91 ? 11.352 -3.068 -4.560 1.00 93.19 91 ASN A C 1
ATOM 729 O O . ASN A 1 91 ? 10.632 -2.088 -4.752 1.00 93.19 91 ASN A O 1
ATOM 733 N N . ASN A 1 92 ? 11.778 -3.418 -3.348 1.00 93.06 92 ASN A N 1
ATOM 734 C CA . ASN A 1 92 ? 11.342 -2.775 -2.110 1.00 93.06 92 ASN A CA 1
ATOM 735 C C . ASN A 1 92 ? 11.597 -1.258 -2.093 1.00 93.06 92 ASN A C 1
ATOM 737 O O . ASN A 1 92 ? 10.752 -0.521 -1.598 1.00 93.06 92 ASN A O 1
ATOM 741 N N . VAL A 1 93 ? 12.720 -0.785 -2.648 1.00 93.44 93 VAL A N 1
ATOM 742 C CA . VAL A 1 93 ? 13.063 0.648 -2.717 1.00 93.44 93 VAL A CA 1
ATOM 743 C C . VAL A 1 93 ? 12.086 1.406 -3.613 1.00 93.44 93 VAL A C 1
ATOM 745 O O . VAL A 1 93 ? 11.584 2.464 -3.235 1.00 93.44 93 VAL A O 1
ATOM 748 N N . SER A 1 94 ? 11.791 0.856 -4.791 1.00 94.06 94 SER A N 1
ATOM 749 C CA . SER A 1 94 ? 10.861 1.460 -5.740 1.00 94.06 94 SER A CA 1
ATOM 750 C C . SER A 1 94 ? 9.451 1.501 -5.166 1.00 94.06 94 SER A C 1
ATOM 752 O O . SER A 1 94 ? 8.835 2.563 -5.168 1.00 94.06 94 SER A O 1
ATOM 754 N N . ILE A 1 95 ? 8.952 0.373 -4.654 1.00 95.31 95 ILE A N 1
ATOM 755 C CA . ILE A 1 95 ? 7.599 0.275 -4.089 1.00 95.31 95 ILE A CA 1
ATOM 756 C C . ILE A 1 95 ? 7.458 1.230 -2.896 1.00 95.31 95 ILE A C 1
ATOM 758 O O . ILE A 1 95 ? 6.491 1.984 -2.830 1.00 95.31 95 ILE A O 1
ATOM 762 N N . TYR A 1 96 ? 8.465 1.285 -2.015 1.00 95.31 96 TYR A N 1
ATOM 763 C CA . TYR A 1 96 ? 8.510 2.228 -0.894 1.00 95.31 96 TYR A CA 1
ATOM 764 C C . TYR A 1 96 ? 8.419 3.682 -1.365 1.00 95.31 96 TYR A C 1
ATOM 766 O O . TYR A 1 96 ? 7.631 4.442 -0.816 1.00 95.31 96 TYR A O 1
ATOM 774 N N . SER A 1 97 ? 9.184 4.069 -2.390 1.00 94.50 97 SER A N 1
ATOM 775 C CA . SER A 1 97 ? 9.168 5.437 -2.923 1.00 94.50 97 SER A CA 1
ATOM 776 C C . SER A 1 97 ? 7.771 5.847 -3.411 1.00 94.50 97 SER A C 1
ATOM 778 O O . SER A 1 97 ? 7.291 6.930 -3.074 1.00 94.50 97 SER A O 1
ATOM 780 N N . PHE A 1 98 ? 7.082 4.964 -4.145 1.00 95.06 98 PHE A N 1
ATOM 781 C CA . PHE A 1 98 ? 5.712 5.213 -4.606 1.00 95.06 98 PHE A CA 1
ATOM 782 C C . PHE A 1 98 ? 4.707 5.272 -3.450 1.00 95.06 98 PHE A C 1
ATOM 784 O O . PHE A 1 98 ? 3.914 6.213 -3.386 1.00 95.06 98 PHE A O 1
ATOM 791 N N . LEU A 1 99 ? 4.768 4.319 -2.513 1.00 94.94 99 LEU A N 1
ATOM 792 C CA . LEU A 1 99 ? 3.906 4.307 -1.328 1.00 94.94 99 LEU A CA 1
ATOM 793 C C . LEU A 1 99 ? 4.108 5.555 -0.466 1.00 94.94 99 LEU A C 1
ATOM 795 O O . LEU A 1 99 ? 3.134 6.194 -0.084 1.00 94.94 99 LEU A O 1
ATOM 799 N N . TYR A 1 100 ? 5.355 5.949 -0.210 1.00 94.75 100 TYR A N 1
ATOM 800 C CA . TYR A 1 100 ? 5.676 7.142 0.570 1.00 94.75 100 TYR A CA 1
ATOM 801 C C . TYR A 1 100 ? 5.081 8.401 -0.068 1.00 94.75 100 TYR A C 1
ATOM 803 O O . TYR A 1 100 ? 4.410 9.181 0.602 1.00 94.75 100 TYR A O 1
ATOM 811 N N . LYS A 1 101 ? 5.247 8.571 -1.385 1.00 94.31 101 LYS A N 1
ATOM 812 C CA . LYS A 1 101 ? 4.644 9.694 -2.119 1.00 94.31 101 LYS A CA 1
ATOM 813 C C . LYS A 1 101 ? 3.122 9.701 -2.047 1.00 94.31 101 LYS A C 1
ATOM 815 O O . LYS A 1 101 ? 2.532 10.767 -1.884 1.00 94.31 101 LYS A O 1
ATOM 820 N N . LEU A 1 102 ? 2.493 8.532 -2.169 1.00 94.44 102 LEU A N 1
ATOM 821 C CA . LEU A 1 102 ? 1.047 8.391 -2.016 1.00 94.44 102 LEU A CA 1
ATOM 822 C C . LEU A 1 102 ? 0.592 8.805 -0.617 1.00 94.44 102 LEU A C 1
ATOM 824 O O . LEU A 1 102 ? -0.335 9.600 -0.501 1.00 94.44 102 LEU A O 1
ATOM 828 N N . ILE A 1 103 ? 1.270 8.335 0.431 1.00 93.81 103 ILE A N 1
ATOM 829 C CA . ILE A 1 103 ? 0.960 8.680 1.824 1.00 93.81 103 ILE A CA 1
ATOM 830 C C . ILE A 1 103 ? 1.114 10.184 2.062 1.00 93.81 103 ILE A C 1
ATOM 832 O O . ILE A 1 103 ? 0.214 10.803 2.621 1.00 93.81 103 ILE A O 1
ATOM 836 N N . GLU A 1 104 ? 2.205 10.798 1.605 1.00 93.62 104 GLU A N 1
ATOM 837 C CA . GLU A 1 104 ? 2.413 12.245 1.744 1.00 93.62 104 GLU A CA 1
ATOM 838 C C . GLU A 1 104 ? 1.339 13.043 0.994 1.00 93.62 104 GLU A C 1
ATOM 840 O O . GLU A 1 104 ? 0.809 14.033 1.504 1.00 93.62 104 GLU A O 1
ATOM 845 N N . LYS A 1 105 ? 0.939 12.576 -0.196 1.00 92.94 105 LYS A N 1
ATOM 846 C CA . LYS A 1 105 ? -0.184 13.164 -0.928 1.00 92.94 105 LYS A CA 1
ATOM 847 C C . LYS A 1 105 ? -1.493 12.999 -0.160 1.00 92.94 105 LYS A C 1
ATOM 849 O O . LYS A 1 105 ? -2.261 13.954 -0.083 1.00 92.94 105 LYS A O 1
ATOM 854 N N . PHE A 1 106 ? -1.753 11.837 0.426 1.00 94.12 106 PHE A N 1
ATOM 855 C CA . PHE A 1 106 ? -2.946 11.603 1.228 1.00 94.12 106 PHE A CA 1
ATOM 856 C C . PHE A 1 106 ? -3.000 12.494 2.473 1.00 94.12 106 PHE A C 1
ATOM 858 O O . PHE A 1 106 ? -4.024 13.126 2.720 1.00 94.12 106 PHE A O 1
ATOM 865 N N . LYS A 1 107 ? -1.881 12.647 3.187 1.00 92.88 107 LYS A N 1
ATOM 866 C CA . LYS A 1 107 ? -1.754 13.544 4.348 1.00 92.88 107 LYS A CA 1
ATOM 867 C C . LYS A 1 107 ? -2.006 15.017 4.017 1.00 92.88 107 LYS A C 1
ATOM 869 O O . LYS A 1 107 ? -2.321 15.794 4.912 1.00 92.88 107 LYS A O 1
ATOM 874 N N . SER A 1 108 ? -1.902 15.417 2.746 1.00 93.62 108 SER A N 1
ATOM 875 C CA . SER A 1 108 ? -2.272 16.776 2.322 1.00 93.62 108 SER A CA 1
ATOM 876 C C . SER A 1 108 ? -3.784 17.045 2.372 1.00 93.62 108 SER A C 1
ATOM 878 O O . SER A 1 108 ? -4.196 18.206 2.389 1.00 93.62 108 SER A O 1
ATOM 880 N N . PHE A 1 109 ? -4.621 16.003 2.426 1.00 93.12 109 PHE A N 1
ATOM 881 C CA . PHE A 1 109 ? -6.061 16.137 2.625 1.00 93.12 109 PHE A CA 1
ATOM 882 C C . PHE A 1 109 ? -6.376 16.150 4.124 1.00 93.12 109 PHE A C 1
ATOM 884 O O . PHE A 1 109 ? -6.147 15.170 4.824 1.00 93.12 109 PHE A O 1
ATOM 891 N N . SER A 1 110 ? -6.964 17.239 4.624 1.00 93.94 110 SER A N 1
ATOM 892 C CA . SER A 1 110 ? -7.215 17.440 6.063 1.00 93.94 110 SER A CA 1
ATOM 893 C C . SER A 1 110 ? -8.166 16.426 6.712 1.00 93.94 110 SER A C 1
ATOM 895 O O . SER A 1 110 ? -8.256 16.369 7.932 1.00 93.94 110 SER A O 1
ATOM 897 N N . PHE A 1 111 ? -8.907 15.666 5.907 1.00 93.19 111 PHE A N 1
ATOM 898 C CA . PHE A 1 111 ? -9.845 14.628 6.340 1.00 93.19 111 PHE A CA 1
ATOM 899 C C . PHE A 1 111 ? -9.267 13.209 6.222 1.00 93.19 111 PHE A C 1
ATOM 901 O O . PHE A 1 111 ? -9.987 12.235 6.431 1.00 93.19 111 PHE A O 1
ATOM 908 N N . PHE A 1 112 ? -8.007 13.071 5.810 1.00 94.56 112 PHE A N 1
ATOM 909 C CA . PHE A 1 112 ? -7.380 11.772 5.633 1.00 94.56 112 PHE A CA 1
ATOM 910 C C . PHE A 1 112 ? -6.939 11.181 6.974 1.00 94.56 112 PHE A C 1
ATOM 912 O O . PHE A 1 112 ? -6.209 11.818 7.729 1.00 94.56 112 PHE A O 1
ATOM 919 N N . ASN A 1 113 ? -7.327 9.929 7.214 1.00 93.44 113 ASN A N 1
ATOM 920 C CA . ASN A 1 113 ? -6.824 9.109 8.312 1.00 93.44 113 ASN A CA 1
ATOM 921 C C . ASN A 1 113 ? -5.959 7.975 7.754 1.00 93.44 113 ASN A C 1
ATOM 923 O O . ASN A 1 113 ? -6.262 7.430 6.691 1.00 93.44 113 ASN A O 1
ATOM 927 N N . LEU A 1 114 ? -4.901 7.594 8.469 1.00 93.75 114 LEU A N 1
ATOM 928 C CA . LEU A 1 114 ? -4.113 6.406 8.129 1.00 93.75 114 LEU A CA 1
ATOM 929 C C . LEU A 1 114 ? -4.938 5.126 8.353 1.00 93.75 114 LEU A C 1
ATOM 931 O O . LEU A 1 114 ? -5.765 5.098 9.268 1.00 93.75 114 LEU A O 1
ATOM 935 N N . PRO A 1 115 ? -4.744 4.064 7.547 1.00 94.62 115 PRO A N 1
ATOM 936 C CA . PRO A 1 115 ? -5.393 2.783 7.810 1.00 94.62 115 PRO A CA 1
ATOM 937 C C . PRO A 1 115 ? -4.914 2.203 9.142 1.00 94.62 115 PRO A C 1
ATOM 939 O O . PRO A 1 115 ? -3.778 2.423 9.547 1.00 94.62 115 PRO A O 1
ATOM 942 N N . LYS A 1 116 ? -5.757 1.415 9.810 1.00 90.06 116 LYS A N 1
ATOM 943 C CA . LYS A 1 116 ? -5.359 0.685 11.029 1.00 90.06 116 LYS A CA 1
ATOM 944 C C . LYS A 1 116 ? -4.652 -0.629 10.703 1.00 90.06 116 LYS A C 1
ATOM 946 O O . LYS A 1 116 ? -3.886 -1.148 11.511 1.00 90.06 116 LYS A O 1
ATOM 951 N N . ALA A 1 117 ? -4.907 -1.174 9.515 1.00 89.31 117 ALA A N 1
ATOM 952 C CA . ALA A 1 117 ? -4.235 -2.362 9.019 1.00 89.31 117 ALA A CA 1
ATOM 953 C C . ALA A 1 117 ? -4.055 -2.311 7.500 1.00 89.31 117 ALA A C 1
ATOM 955 O O . ALA A 1 117 ? -4.863 -1.725 6.779 1.00 89.31 117 ALA A O 1
ATOM 956 N N . ILE A 1 118 ? -3.000 -2.963 7.023 1.00 92.00 118 ILE A N 1
ATOM 957 C CA . ILE A 1 118 ? -2.715 -3.196 5.615 1.00 92.00 118 ILE A CA 1
ATOM 958 C C . ILE A 1 118 ? -2.547 -4.696 5.405 1.00 92.00 118 ILE A C 1
ATOM 960 O O . ILE A 1 118 ? -1.716 -5.339 6.043 1.00 92.00 118 ILE A O 1
ATOM 964 N N . VAL A 1 119 ? -3.323 -5.240 4.482 1.00 91.31 119 VAL A N 1
ATOM 965 C CA . VAL A 1 119 ? -3.235 -6.619 4.016 1.00 91.31 119 VAL A CA 1
ATOM 966 C C . VAL A 1 119 ? -2.496 -6.627 2.682 1.00 91.31 119 VAL A C 1
ATOM 968 O O . VAL A 1 119 ? -2.833 -5.851 1.791 1.00 91.31 119 VAL A O 1
ATOM 971 N N . THR A 1 120 ? -1.495 -7.486 2.527 1.00 91.44 120 THR A N 1
ATOM 972 C CA . THR A 1 120 ? -0.747 -7.673 1.273 1.00 91.44 120 THR A CA 1
ATOM 973 C C . THR A 1 120 ? -0.512 -9.154 1.006 1.00 91.44 120 THR A C 1
ATOM 975 O O . THR A 1 120 ? -0.502 -9.965 1.928 1.00 91.44 120 THR A O 1
ATOM 978 N N . ASP A 1 121 ? -0.230 -9.507 -0.244 1.00 86.56 121 ASP A N 1
ATOM 979 C CA . ASP A 1 121 ? 0.314 -10.823 -0.578 1.00 86.56 121 ASP A CA 1
ATOM 980 C C . ASP A 1 121 ? 1.639 -11.060 0.156 1.00 86.56 121 ASP A C 1
ATOM 982 O O . ASP A 1 121 ? 2.367 -10.106 0.477 1.00 86.56 121 ASP A O 1
ATOM 986 N N . PHE A 1 122 ? 1.978 -12.335 0.379 1.00 84.12 122 PHE A N 1
ATOM 987 C CA . PHE A 1 122 ? 3.260 -12.774 0.936 1.00 84.12 122 PHE A CA 1
ATOM 988 C C . PHE A 1 122 ? 4.420 -12.577 -0.054 1.00 84.12 122 PHE A C 1
ATOM 990 O O . PHE A 1 122 ? 5.105 -13.506 -0.478 1.00 84.12 122 PHE A O 1
ATOM 997 N N . TYR A 1 123 ? 4.644 -11.321 -0.431 1.00 87.19 123 TYR A N 1
ATOM 998 C CA . TYR A 1 123 ? 5.723 -10.890 -1.295 1.00 87.19 123 TYR A CA 1
ATOM 999 C C . TYR A 1 123 ? 6.639 -9.929 -0.546 1.00 87.19 123 TYR A C 1
ATOM 1001 O O . TYR A 1 123 ? 6.236 -8.860 -0.079 1.00 87.19 123 TYR A O 1
ATOM 1009 N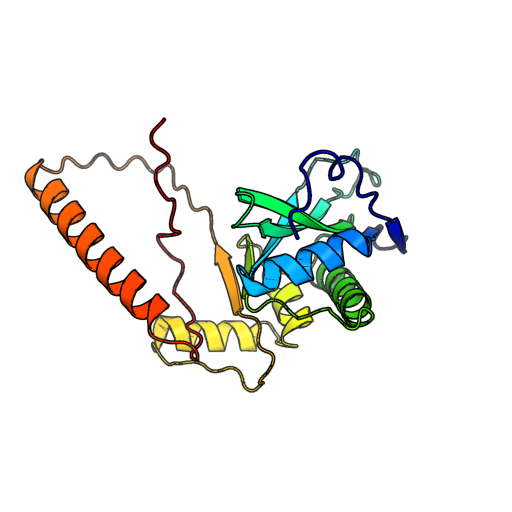 N . TRP A 1 124 ? 7.910 -10.309 -0.446 1.00 88.00 124 TRP A N 1
ATOM 1010 C CA . TRP A 1 124 ? 8.867 -9.651 0.438 1.00 88.00 124 TRP A CA 1
ATOM 1011 C C . TRP A 1 124 ? 9.048 -8.162 0.163 1.00 88.00 124 TRP A C 1
ATOM 1013 O O . TRP A 1 124 ? 9.156 -7.360 1.092 1.00 88.00 124 TRP A O 1
ATOM 1023 N N . ALA A 1 125 ? 9.063 -7.776 -1.114 1.00 91.81 125 ALA A N 1
ATOM 1024 C CA . ALA A 1 125 ? 9.232 -6.377 -1.467 1.00 91.81 125 ALA A CA 1
ATOM 1025 C C . ALA A 1 125 ? 8.041 -5.531 -0.996 1.00 91.81 125 ALA A C 1
ATOM 1027 O O . ALA A 1 125 ? 8.272 -4.425 -0.510 1.00 91.81 125 ALA A O 1
ATOM 1028 N N . ASN A 1 126 ? 6.813 -6.070 -1.059 1.00 91.81 126 ASN A N 1
ATOM 1029 C CA . ASN A 1 126 ? 5.611 -5.403 -0.557 1.00 91.81 126 ASN A CA 1
ATOM 1030 C C . ASN A 1 126 ? 5.691 -5.255 0.958 1.00 91.81 126 ASN A C 1
ATOM 1032 O O . ASN A 1 126 ? 5.680 -4.127 1.441 1.00 91.81 126 ASN A O 1
ATOM 1036 N N . ILE A 1 127 ? 5.875 -6.361 1.689 1.00 90.25 127 ILE A N 1
ATOM 1037 C CA . ILE A 1 127 ? 5.958 -6.356 3.159 1.00 90.25 127 ILE A CA 1
ATOM 1038 C C . ILE A 1 127 ? 6.995 -5.330 3.623 1.00 90.25 127 ILE A C 1
ATOM 1040 O O . ILE A 1 127 ? 6.677 -4.428 4.396 1.00 90.25 127 ILE A O 1
ATOM 1044 N N . HIS A 1 128 ? 8.217 -5.400 3.090 1.00 91.31 128 HIS A N 1
ATOM 1045 C CA . HIS A 1 128 ? 9.285 -4.481 3.469 1.00 91.31 128 HIS A CA 1
ATOM 1046 C C . HIS A 1 128 ? 8.957 -3.023 3.129 1.00 91.31 128 HIS A C 1
ATOM 1048 O O . HIS A 1 128 ? 9.189 -2.127 3.941 1.00 91.31 128 HIS A O 1
ATOM 1054 N N . SER A 1 129 ? 8.433 -2.767 1.928 1.00 94.25 129 SER A N 1
ATOM 1055 C CA . SER A 1 129 ? 8.092 -1.410 1.500 1.00 94.25 129 SER A CA 1
ATOM 1056 C C . SER A 1 129 ? 6.989 -0.788 2.353 1.00 94.25 129 SER A C 1
ATOM 1058 O O . SER A 1 129 ? 7.125 0.364 2.759 1.00 94.25 129 SER A O 1
ATOM 1060 N N . THR A 1 130 ? 5.953 -1.555 2.689 1.00 92.62 130 THR A N 1
ATOM 1061 C CA . THR A 1 130 ? 4.824 -1.105 3.498 1.00 92.62 130 THR A CA 1
ATOM 1062 C C . THR A 1 130 ? 5.261 -0.899 4.950 1.00 92.62 130 THR A C 1
ATOM 1064 O O . THR A 1 130 ? 5.019 0.168 5.509 1.00 92.62 130 THR A O 1
ATOM 1067 N N . MET A 1 131 ? 6.017 -1.834 5.544 1.00 90.56 131 MET A N 1
ATOM 1068 C CA . MET A 1 131 ? 6.566 -1.667 6.902 1.00 90.56 131 MET A CA 1
ATOM 1069 C C . MET A 1 131 ? 7.392 -0.383 7.010 1.00 90.56 131 MET A C 1
ATOM 1071 O O . MET A 1 131 ? 7.248 0.389 7.962 1.00 90.56 131 MET A O 1
ATOM 1075 N N . LYS A 1 132 ? 8.233 -0.124 6.003 1.00 92.19 132 LYS A N 1
ATOM 1076 C CA . LYS A 1 132 ? 9.077 1.067 5.977 1.00 92.19 132 LYS A CA 1
ATOM 1077 C C . LYS A 1 132 ? 8.279 2.348 5.737 1.00 92.19 132 LYS A C 1
ATOM 1079 O O . LYS A 1 132 ? 8.591 3.363 6.351 1.00 92.19 132 LYS A O 1
ATOM 1084 N N . ALA A 1 133 ? 7.280 2.316 4.855 1.00 92.88 133 ALA A N 1
ATOM 1085 C CA . ALA A 1 133 ? 6.477 3.484 4.495 1.00 92.88 133 ALA A CA 1
ATOM 1086 C C . ALA A 1 133 ? 5.581 3.966 5.641 1.00 92.88 133 ALA A C 1
ATOM 1088 O O . ALA A 1 133 ? 5.466 5.173 5.842 1.00 92.88 133 ALA A O 1
ATOM 1089 N N . PHE A 1 134 ? 4.980 3.041 6.391 1.00 91.12 134 PHE A N 1
ATOM 1090 C CA . PHE A 1 134 ? 3.987 3.379 7.410 1.00 91.12 134 PHE A CA 1
ATOM 1091 C C . PHE A 1 134 ? 4.552 3.402 8.827 1.00 91.12 134 PHE A C 1
ATOM 1093 O O . PHE A 1 134 ? 4.239 4.312 9.581 1.00 91.12 134 PHE A O 1
ATOM 1100 N N . ASN A 1 135 ? 5.440 2.464 9.164 1.00 87.19 135 ASN A N 1
ATOM 1101 C CA . ASN A 1 135 ? 5.943 2.318 10.532 1.00 87.19 135 ASN A CA 1
ATOM 1102 C C . ASN A 1 135 ? 7.426 2.718 10.666 1.00 87.19 135 ASN A C 1
ATOM 1104 O O . ASN A 1 135 ? 7.993 2.658 11.752 1.00 87.19 135 ASN A O 1
ATOM 1108 N N . ASN A 1 136 ? 8.091 3.100 9.565 1.00 90.06 136 ASN A N 1
ATOM 1109 C CA . ASN A 1 136 ? 9.538 3.360 9.502 1.00 90.06 136 ASN A CA 1
ATOM 1110 C C . ASN A 1 136 ? 10.421 2.171 9.954 1.00 90.06 136 ASN A C 1
ATOM 1112 O O . ASN A 1 136 ? 11.622 2.331 10.193 1.00 90.06 136 ASN A O 1
ATOM 1116 N N . LEU A 1 137 ? 9.856 0.966 10.004 1.00 88.31 137 LEU A N 1
ATOM 1117 C CA . LEU A 1 137 ? 10.533 -0.235 10.485 1.00 88.31 137 LEU A CA 1
ATOM 1118 C C . LEU A 1 137 ? 11.398 -0.850 9.392 1.00 88.31 137 LEU A C 1
ATOM 1120 O O . LEU A 1 137 ? 11.071 -0.801 8.202 1.00 88.31 137 LEU A O 1
ATOM 1124 N N . ASN A 1 138 ? 12.524 -1.421 9.802 1.00 88.00 138 ASN A N 1
ATOM 1125 C CA . ASN A 1 138 ? 13.328 -2.259 8.930 1.00 88.00 138 ASN A CA 1
ATOM 1126 C C . ASN A 1 138 ? 12.888 -3.730 9.042 1.00 88.00 138 ASN A C 1
ATOM 1128 O O . ASN A 1 138 ? 12.050 -4.117 9.856 1.00 88.00 138 ASN A O 1
ATOM 1132 N N . VAL A 1 139 ? 13.474 -4.561 8.189 1.00 83.69 139 VAL A N 1
ATOM 1133 C CA . VAL A 1 139 ? 13.166 -5.988 8.108 1.00 83.69 139 VAL A CA 1
ATOM 1134 C C . VAL A 1 139 ? 13.459 -6.776 9.387 1.00 83.69 139 VAL A C 1
ATOM 1136 O O . VAL A 1 139 ? 12.717 -7.689 9.734 1.00 83.69 139 VAL A O 1
ATOM 1139 N N . ILE A 1 140 ? 14.534 -6.425 10.092 1.00 89.00 140 ILE A N 1
ATOM 1140 C CA . ILE A 1 140 ? 14.945 -7.079 11.334 1.00 89.00 140 ILE A CA 1
ATOM 1141 C C . ILE A 1 140 ? 13.926 -6.752 12.423 1.00 89.00 140 ILE A C 1
ATOM 1143 O O . ILE A 1 140 ? 13.504 -7.652 13.144 1.00 89.00 140 ILE A O 1
ATOM 1147 N N . ASP A 1 141 ? 13.474 -5.497 12.493 1.00 86.88 141 ASP A N 1
ATOM 1148 C CA . ASP A 1 141 ? 12.432 -5.086 13.436 1.00 86.88 141 ASP A CA 1
ATOM 1149 C C . ASP A 1 141 ? 11.153 -5.905 13.215 1.00 86.88 141 ASP A C 1
ATOM 1151 O O . ASP A 1 141 ? 10.606 -6.466 14.161 1.00 86.88 141 ASP A O 1
ATOM 1155 N N . TYR A 1 142 ? 10.717 -6.046 11.956 1.00 83.38 142 TYR A N 1
ATOM 1156 C CA . TYR A 1 142 ? 9.546 -6.851 11.597 1.00 83.38 142 TYR A CA 1
ATOM 1157 C C . TYR A 1 142 ? 9.678 -8.316 12.031 1.00 83.38 142 TYR A C 1
ATOM 1159 O O . TYR A 1 142 ? 8.759 -8.863 12.642 1.00 83.38 142 TYR A O 1
ATOM 1167 N N . LEU A 1 143 ? 10.814 -8.953 11.736 1.00 85.00 143 LEU A N 1
ATOM 1168 C CA . LEU A 1 143 ? 11.048 -10.351 12.102 1.00 85.00 143 LEU A CA 1
ATOM 1169 C C . LEU A 1 143 ? 11.048 -10.539 13.620 1.00 85.00 143 LEU A C 1
ATOM 1171 O O . LEU A 1 143 ? 10.424 -11.475 14.109 1.00 85.00 143 LEU A O 1
ATOM 1175 N N . ASN A 1 144 ? 11.669 -9.621 14.364 1.00 86.62 144 A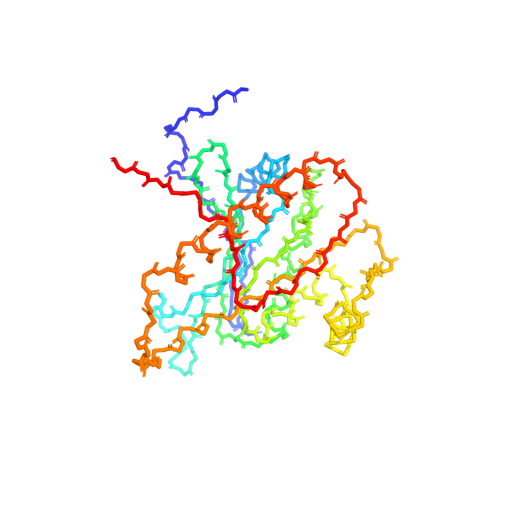SN A N 1
ATOM 1176 C CA . ASN A 1 144 ? 11.671 -9.657 15.825 1.00 86.62 144 ASN A CA 1
ATOM 1177 C C . ASN A 1 144 ? 10.255 -9.527 16.401 1.00 86.62 144 ASN A C 1
ATOM 1179 O O . ASN A 1 144 ? 9.891 -10.261 17.314 1.00 86.62 144 ASN A O 1
ATOM 1183 N N . LEU A 1 145 ? 9.438 -8.621 15.862 1.00 82.31 145 LEU A N 1
ATOM 1184 C CA . LEU A 1 145 ? 8.050 -8.447 16.305 1.00 82.31 145 LEU A CA 1
ATOM 1185 C C . LEU A 1 145 ? 7.192 -9.664 15.982 1.00 82.31 145 LEU A C 1
ATOM 1187 O O . LEU A 1 145 ? 6.354 -10.064 16.786 1.00 82.31 145 LEU A O 1
ATOM 1191 N N . THR A 1 146 ? 7.420 -10.251 14.810 1.00 80.56 146 THR A N 1
ATOM 1192 C CA . THR A 1 146 ? 6.726 -11.455 14.359 1.00 80.56 146 THR A CA 1
ATOM 1193 C C . THR A 1 146 ? 7.086 -12.646 15.243 1.00 80.56 146 THR A C 1
ATOM 1195 O O . THR A 1 146 ? 6.195 -13.374 15.669 1.00 80.56 146 THR A O 1
ATOM 1198 N N . ASP A 1 147 ? 8.364 -12.818 15.581 1.00 82.75 147 ASP A N 1
ATOM 1199 C CA . ASP A 1 147 ? 8.836 -13.855 16.502 1.00 82.75 147 ASP A CA 1
ATOM 1200 C C . ASP A 1 147 ? 8.224 -13.686 17.902 1.00 82.75 147 ASP A C 1
ATOM 1202 O O . ASP A 1 147 ? 7.593 -14.602 18.431 1.00 82.75 147 ASP A O 1
ATOM 1206 N N . GLN A 1 148 ? 8.283 -12.476 18.460 1.00 80.31 148 GLN A N 1
ATOM 1207 C CA . GLN A 1 148 ? 7.669 -12.160 19.753 1.00 80.31 148 GLN A CA 1
ATOM 1208 C C . GLN A 1 148 ? 6.149 -12.414 19.762 1.00 80.31 148 GLN A C 1
ATOM 1210 O O . GLN A 1 148 ? 5.609 -12.950 20.733 1.00 80.31 148 GLN A O 1
ATOM 1215 N N . ALA A 1 149 ? 5.449 -12.067 18.680 1.00 77.50 149 ALA A N 1
ATOM 1216 C CA . ALA A 1 149 ? 4.008 -12.276 18.567 1.00 77.50 149 ALA A CA 1
ATOM 1217 C C . ALA A 1 149 ? 3.638 -13.758 18.389 1.00 77.50 149 ALA A C 1
ATOM 1219 O O . ALA A 1 149 ? 2.741 -14.265 19.063 1.00 77.50 149 ALA A O 1
ATOM 1220 N N . ILE A 1 150 ? 4.315 -14.469 17.482 1.00 77.56 150 ILE A N 1
ATOM 1221 C CA . ILE A 1 150 ? 3.937 -15.829 17.070 1.00 77.56 150 ILE A CA 1
ATOM 1222 C C . ILE A 1 150 ? 4.539 -16.887 17.993 1.00 77.56 150 ILE A C 1
ATOM 1224 O 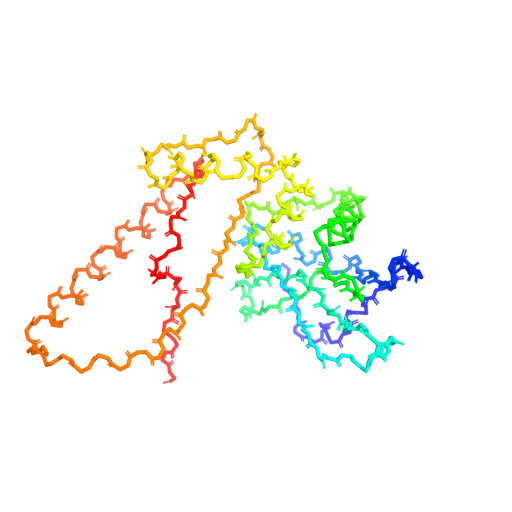O . ILE A 1 150 ? 3.837 -17.816 18.407 1.00 77.56 150 ILE A O 1
ATOM 1228 N N . VAL A 1 151 ? 5.834 -16.780 18.283 1.00 80.12 151 VAL A N 1
ATOM 1229 C CA . VAL A 1 151 ? 6.588 -17.781 19.044 1.00 80.12 151 VAL A CA 1
ATOM 1230 C C . VAL A 1 151 ? 6.433 -17.521 20.532 1.00 80.12 151 VAL A C 1
ATOM 1232 O O . VAL A 1 151 ? 6.042 -18.419 21.280 1.00 80.12 151 VAL A O 1
ATOM 1235 N N . GLU A 1 152 ? 6.675 -16.284 20.965 1.00 77.62 152 GLU A N 1
ATOM 1236 C CA . GLU A 1 152 ? 6.638 -15.948 22.391 1.00 77.62 152 GLU A CA 1
ATOM 1237 C C . GLU A 1 152 ? 5.224 -15.647 22.910 1.00 77.62 152 GLU A C 1
ATOM 1239 O O . GLU A 1 152 ? 5.032 -15.556 24.125 1.00 77.62 152 GLU A O 1
ATOM 1244 N N . LYS A 1 153 ? 4.231 -15.512 22.014 1.00 79.69 153 LYS A N 1
ATOM 1245 C CA . LYS A 1 153 ? 2.841 -15.130 22.333 1.00 79.69 153 LYS A CA 1
ATOM 1246 C C . LYS A 1 153 ? 2.758 -13.862 23.188 1.00 79.69 153 LYS A C 1
ATOM 1248 O O . LYS A 1 153 ? 1.859 -13.722 24.021 1.00 79.69 153 LYS A O 1
ATOM 1253 N N . LYS A 1 154 ? 3.724 -12.955 23.027 1.00 74.50 154 LYS A N 1
ATOM 1254 C CA . LYS A 1 154 ? 3.730 -11.673 23.725 1.00 74.50 154 LYS A CA 1
ATOM 1255 C C . LYS A 1 154 ? 2.808 -10.710 22.997 1.00 74.50 154 LYS A C 1
ATOM 1257 O O . LYS A 1 154 ? 2.781 -10.667 21.771 1.00 74.50 154 LYS A O 1
ATOM 1262 N N . ASN A 1 155 ? 2.103 -9.893 23.773 1.00 65.12 155 ASN A N 1
ATOM 1263 C CA . ASN A 1 155 ? 1.451 -8.709 23.234 1.00 65.12 155 ASN A CA 1
ATOM 1264 C C . ASN A 1 155 ? 2.549 -7.723 22.844 1.00 65.12 155 ASN A C 1
ATOM 1266 O O . ASN A 1 155 ? 3.095 -7.017 23.694 1.00 65.12 155 ASN A O 1
ATOM 1270 N N . THR A 1 156 ? 2.916 -7.730 21.571 1.00 59.34 156 THR A N 1
ATOM 1271 C CA . THR A 1 156 ? 3.839 -6.762 21.005 1.00 59.34 156 THR A CA 1
ATOM 1272 C C . THR A 1 156 ? 3.059 -5.519 20.631 1.00 59.34 156 THR A C 1
ATOM 1274 O O . THR A 1 156 ? 2.343 -5.478 19.636 1.00 59.34 156 THR A O 1
ATOM 1277 N N . GLN A 1 157 ? 3.177 -4.501 21.476 1.00 56.84 157 GLN A N 1
ATOM 1278 C CA . GLN A 1 157 ? 2.825 -3.148 21.088 1.00 56.84 157 GLN A CA 1
ATOM 1279 C C . GLN A 1 157 ? 4.062 -2.553 20.420 1.00 56.84 157 GLN A C 1
ATOM 1281 O O . GLN A 1 157 ? 5.168 -2.631 20.968 1.00 56.84 157 GLN A O 1
ATOM 1286 N N . LEU A 1 158 ? 3.895 -2.024 19.215 1.00 57.22 158 LEU A N 1
ATOM 1287 C CA . LEU A 1 158 ? 4.915 -1.178 18.627 1.00 57.22 158 LEU A CA 1
ATOM 1288 C C . LEU A 1 158 ? 4.926 0.153 19.438 1.00 57.22 158 LEU A C 1
ATOM 1290 O O . LEU A 1 158 ? 4.069 0.404 20.286 1.00 57.22 158 LEU A O 1
ATOM 1294 N N . ILE A 1 159 ? 5.978 0.964 19.308 1.00 45.72 159 ILE A N 1
ATOM 1295 C CA . ILE A 1 159 ? 6.299 2.045 20.271 1.00 45.72 159 ILE A CA 1
ATOM 1296 C C . ILE A 1 159 ? 5.500 3.355 20.027 1.00 45.72 159 ILE A C 1
ATOM 1298 O O . ILE A 1 159 ? 5.645 4.321 20.774 1.00 45.72 159 ILE A O 1
ATOM 1302 N N . SER A 1 160 ? 4.647 3.428 19.007 1.00 50.44 160 SER A N 1
ATOM 1303 C CA . SER A 1 160 ? 3.959 4.647 18.554 1.00 50.44 160 SER A CA 1
ATOM 1304 C C . SER A 1 160 ? 2.426 4.570 18.632 1.00 50.44 160 SER A C 1
ATOM 1306 O O . SER A 1 160 ? 1.822 3.509 18.621 1.00 50.44 160 SER A O 1
ATOM 1308 N N . GLU A 1 161 ? 1.762 5.722 18.721 1.00 45.03 161 GLU A N 1
ATOM 1309 C CA . GLU A 1 161 ? 0.293 5.796 18.830 1.00 45.03 161 GLU A CA 1
ATOM 1310 C C . GLU A 1 161 ? -0.428 5.703 17.462 1.00 45.03 161 GLU A C 1
ATOM 1312 O O . GLU A 1 161 ? -1.645 5.538 17.419 1.00 45.03 161 GLU A O 1
ATOM 1317 N N . GLU A 1 162 ? 0.304 5.767 16.341 1.00 55.28 162 GLU A N 1
ATOM 1318 C CA . GLU A 1 162 ? -0.224 5.818 14.960 1.00 55.28 162 GLU A CA 1
ATOM 1319 C C . GLU A 1 162 ? 0.111 4.550 14.153 1.00 55.28 162 GLU A C 1
ATOM 1321 O O . GLU A 1 162 ? 0.664 4.603 13.054 1.00 55.28 162 GLU A O 1
ATOM 1326 N N . GLU A 1 163 ? -0.175 3.381 14.719 1.00 65.00 163 GLU A N 1
ATOM 1327 C CA . GLU A 1 163 ? 0.365 2.121 14.204 1.00 65.00 163 GLU A CA 1
ATOM 1328 C C . GLU A 1 163 ? -0.527 1.408 13.212 1.00 65.00 163 GLU A C 1
ATOM 1330 O O . GLU A 1 163 ? -1.738 1.278 13.401 1.00 65.00 163 GLU A O 1
ATOM 1335 N N . ILE A 1 164 ? 0.121 0.867 12.179 1.00 69.69 164 ILE A N 1
ATOM 1336 C CA . ILE A 1 164 ? -0.549 0.123 11.122 1.00 69.69 164 ILE A CA 1
ATOM 1337 C C . ILE A 1 164 ? -0.085 -1.326 11.156 1.00 69.69 164 ILE A C 1
ATOM 1339 O O . ILE A 1 164 ? 1.098 -1.619 10.945 1.00 69.69 164 ILE A O 1
ATOM 1343 N N . ILE A 1 165 ? -1.021 -2.247 11.392 1.00 73.50 165 ILE A N 1
ATOM 1344 C CA . ILE A 1 165 ? -0.733 -3.685 11.322 1.00 73.50 165 ILE A CA 1
ATOM 1345 C C . ILE A 1 165 ? -0.475 -4.067 9.872 1.00 73.50 165 ILE A C 1
ATOM 1347 O O . ILE A 1 165 ? -1.260 -3.706 9.002 1.00 73.50 165 ILE A O 1
ATOM 1351 N N . ILE A 1 166 ? 0.554 -4.871 9.613 1.00 71.31 166 ILE A N 1
ATOM 1352 C CA . ILE A 1 166 ? 0.743 -5.491 8.301 1.00 71.31 166 ILE A CA 1
ATOM 1353 C C . ILE A 1 166 ? 0.437 -6.977 8.391 1.00 71.31 166 ILE A C 1
ATOM 1355 O O . ILE A 1 166 ? 1.111 -7.719 9.103 1.00 71.31 166 ILE A O 1
ATOM 1359 N N . LEU A 1 167 ? -0.586 -7.394 7.655 1.00 72.69 167 LEU A N 1
ATOM 1360 C CA . LEU A 1 167 ? -1.003 -8.779 7.516 1.00 72.69 167 LEU A CA 1
ATOM 1361 C C . LEU A 1 167 ? -0.572 -9.267 6.137 1.00 72.69 167 LEU A C 1
ATOM 1363 O O . LEU A 1 167 ? -0.903 -8.656 5.123 1.00 72.69 167 LEU A O 1
ATOM 1367 N N . SER A 1 168 ? 0.173 -10.364 6.098 1.00 69.69 168 SER A N 1
ATOM 1368 C CA . SER A 1 168 ? 0.562 -11.006 4.847 1.00 69.69 168 SER A CA 1
ATOM 1369 C C . SER A 1 168 ? -0.033 -12.399 4.762 1.00 69.69 168 SER A C 1
ATOM 1371 O O . SER A 1 168 ? 0.152 -13.185 5.692 1.00 69.69 168 SER A O 1
ATOM 1373 N N . SER A 1 169 ? -0.695 -12.720 3.655 1.00 58.88 169 SER A N 1
ATOM 1374 C CA . SER A 1 169 ? -1.184 -14.071 3.388 1.00 58.88 169 SER A CA 1
ATOM 1375 C C . SER A 1 169 ? -0.360 -14.774 2.323 1.00 58.88 169 SER A C 1
ATOM 1377 O O . SER A 1 169 ? -0.119 -14.213 1.252 1.00 58.88 169 SER A O 1
ATOM 1379 N N . SER A 1 170 ? 0.034 -16.016 2.593 1.00 50.03 170 SER A N 1
ATOM 1380 C CA . SER A 1 170 ? 0.460 -16.946 1.555 1.00 50.03 170 SER A CA 1
ATOM 1381 C C . SER A 1 170 ? -0.754 -17.732 1.061 1.00 50.03 170 SER A C 1
ATOM 1383 O O . SER A 1 170 ? -1.424 -18.412 1.838 1.00 50.03 170 SER A O 1
ATOM 1385 N N . ASP A 1 171 ? -1.025 -17.668 -0.241 1.00 45.56 171 ASP A N 1
ATOM 1386 C CA . ASP A 1 171 ? -1.895 -18.639 -0.903 1.00 45.56 171 ASP A CA 1
ATOM 1387 C C . ASP A 1 171 ? -1.087 -19.925 -1.130 1.00 45.56 171 ASP A C 1
ATOM 1389 O O . ASP A 1 171 ? -0.692 -20.264 -2.244 1.00 45.56 171 ASP A O 1
ATOM 1393 N N . GLU A 1 172 ? -0.780 -20.647 -0.053 1.00 41.56 172 GLU A N 1
ATOM 1394 C CA . GLU A 1 172 ? -0.319 -22.031 -0.161 1.00 41.56 172 GLU A CA 1
ATOM 1395 C C . GLU A 1 172 ? -1.539 -22.931 -0.381 1.00 41.56 172 GLU A C 1
ATOM 1397 O O . GLU A 1 172 ? -1.985 -23.657 0.504 1.00 41.56 172 GLU A O 1
ATOM 1402 N N . THR A 1 173 ? -2.103 -22.907 -1.589 1.00 39.34 173 THR A N 1
ATOM 1403 C CA . THR A 1 173 ? -2.846 -24.076 -2.067 1.00 39.34 173 THR A CA 1
ATOM 1404 C C . THR A 1 173 ? -1.823 -25.129 -2.469 1.00 39.34 173 THR A C 1
ATOM 1406 O O . THR A 1 173 ? -1.494 -25.280 -3.647 1.00 39.34 173 THR A O 1
ATOM 1409 N N . GLU A 1 174 ? -1.289 -25.854 -1.486 1.00 37.66 174 GLU A N 1
ATOM 1410 C CA . GLU A 1 174 ? -0.701 -27.161 -1.751 1.00 37.66 174 GLU A CA 1
ATOM 1411 C C . GLU A 1 174 ? -1.815 -28.052 -2.308 1.00 37.66 174 GLU A C 1
ATOM 1413 O O . GLU A 1 174 ? -2.639 -28.603 -1.581 1.00 37.66 174 GLU A O 1
ATOM 1418 N N . SER A 1 175 ? -1.849 -28.220 -3.628 1.00 33.94 175 SER A N 1
ATOM 1419 C CA . SER A 1 175 ? -2.557 -29.322 -4.276 1.00 33.94 175 SER A CA 1
ATOM 1420 C C . SER A 1 175 ? -1.799 -30.635 -4.031 1.00 33.94 175 SER A C 1
ATOM 1422 O O . SER A 1 175 ? -1.372 -31.309 -4.969 1.00 33.94 175 SER A O 1
ATOM 1424 N N . GLY A 1 176 ? -1.572 -30.967 -2.760 1.00 33.47 176 GLY A N 1
ATOM 1425 C CA . GLY A 1 176 ? -1.125 -32.273 -2.310 1.00 33.47 176 GLY A CA 1
ATOM 1426 C C . GLY A 1 176 ? -2.357 -33.122 -2.043 1.00 33.47 176 GLY A C 1
ATOM 1427 O O . GLY A 1 176 ? -3.024 -32.951 -1.027 1.00 33.47 176 GLY A O 1
ATOM 1428 N N . GLN A 1 177 ? -2.685 -34.025 -2.966 1.00 34.28 177 GLN A N 1
ATOM 1429 C CA . GLN A 1 177 ? -3.647 -35.091 -2.708 1.00 34.28 177 GLN A CA 1
ATOM 1430 C C . GLN A 1 177 ? -3.131 -35.938 -1.538 1.00 34.28 177 GLN A C 1
ATOM 1432 O O . GLN A 1 177 ? -2.242 -36.769 -1.712 1.00 34.28 177 GLN A O 1
ATOM 1437 N N . ILE A 1 178 ? -3.675 -35.718 -0.343 1.00 34.25 178 ILE A N 1
ATOM 1438 C CA . ILE A 1 178 ? -3.617 -36.686 0.748 1.00 34.25 178 ILE A CA 1
ATOM 1439 C C . ILE A 1 178 ? -4.984 -37.361 0.767 1.00 34.25 178 ILE A C 1
ATOM 1441 O O . ILE A 1 178 ? -5.948 -36.837 1.321 1.00 34.25 178 ILE A O 1
ATOM 1445 N N . GLU A 1 179 ? -5.076 -38.515 0.109 1.00 39.69 179 GLU A N 1
ATOM 1446 C CA . GLU A 1 179 ? -6.129 -39.481 0.405 1.00 39.69 179 GLU A CA 1
ATOM 1447 C C . GLU A 1 179 ? -5.881 -40.009 1.822 1.00 39.69 179 GLU A C 1
ATOM 1449 O O . GLU A 1 179 ? -4.942 -40.765 2.070 1.00 39.69 179 GLU A O 1
ATOM 1454 N N . SER A 1 180 ? -6.709 -39.587 2.772 1.00 40.31 180 SER A N 1
ATOM 1455 C CA . SER A 1 180 ? -6.851 -40.271 4.053 1.00 40.31 180 SER A CA 1
ATOM 1456 C C . SER A 1 180 ? -8.333 -40.420 4.356 1.00 40.31 180 SER A C 1
ATOM 1458 O O . SER A 1 180 ? -9.025 -39.429 4.590 1.00 40.31 180 SER A O 1
ATOM 1460 N N . GLU A 1 181 ? -8.797 -41.665 4.333 1.00 46.88 181 GLU A N 1
ATOM 1461 C CA . GLU A 1 181 ? -10.109 -42.078 4.817 1.00 46.88 181 GLU A CA 1
ATOM 1462 C C . GLU A 1 181 ? -10.247 -41.680 6.296 1.00 46.88 181 GLU A C 1
ATOM 1464 O O . GLU A 1 181 ? -9.558 -42.223 7.160 1.00 46.88 181 GLU A O 1
ATOM 1469 N N . TYR A 1 182 ? -11.129 -40.727 6.593 1.00 42.56 182 TYR A N 1
ATOM 1470 C CA . TYR A 1 182 ? -11.595 -40.448 7.952 1.00 42.56 182 TYR A CA 1
ATOM 1471 C C . TYR A 1 182 ? -13.101 -40.698 8.014 1.00 42.56 182 TYR A C 1
ATOM 1473 O O . TYR A 1 182 ? -13.828 -40.352 7.087 1.00 42.56 182 TYR A O 1
ATOM 1481 N N . SER A 1 183 ? -13.552 -41.340 9.092 1.00 55.06 183 SER A N 1
ATOM 1482 C CA . SER A 1 183 ? -14.952 -41.715 9.299 1.00 55.06 183 SER A CA 1
ATOM 1483 C C . SER A 1 183 ? -15.830 -40.519 9.677 1.00 55.06 183 SER A C 1
ATOM 1485 O O . SER A 1 183 ? -15.398 -39.663 10.450 1.00 55.06 183 SER A O 1
ATOM 1487 N N . ASP A 1 184 ? -17.086 -40.547 9.227 1.00 51.19 184 ASP A N 1
ATOM 1488 C CA . ASP A 1 184 ? -18.125 -39.509 9.360 1.00 51.19 184 ASP A CA 1
ATOM 1489 C C . ASP A 1 184 ? -18.323 -38.917 10.779 1.00 51.19 184 ASP A C 1
ATOM 1491 O O . ASP A 1 184 ? -18.832 -37.805 10.930 1.00 51.19 184 ASP A O 1
ATOM 1495 N N . GLU A 1 185 ? -17.910 -39.608 11.848 1.00 48.84 185 GLU A N 1
ATOM 1496 C CA . GLU A 1 185 ? -18.022 -39.102 13.227 1.00 48.84 185 GLU A CA 1
ATOM 1497 C C . GLU A 1 185 ? -16.978 -38.020 13.576 1.00 48.84 185 GLU A C 1
ATOM 1499 O O . GLU A 1 185 ? -17.275 -37.099 14.348 1.00 48.84 185 GLU A O 1
ATOM 1504 N N . ASP A 1 186 ? -15.790 -38.058 12.965 1.00 46.09 186 ASP A N 1
ATOM 1505 C CA . ASP A 1 186 ? -14.721 -37.081 13.220 1.00 46.09 186 ASP A CA 1
ATOM 1506 C C . ASP A 1 186 ? -15.015 -35.721 12.567 1.00 46.09 186 ASP A C 1
ATOM 1508 O O . ASP A 1 186 ? -14.638 -34.668 13.093 1.00 46.09 186 ASP A O 1
ATOM 1512 N N . GLU A 1 187 ? -15.761 -35.713 11.460 1.00 52.28 187 GLU A N 1
ATOM 1513 C CA . GLU A 1 187 ? -16.161 -34.497 10.748 1.00 52.28 187 GLU A CA 1
ATOM 1514 C C . GLU A 1 187 ? -17.205 -33.688 11.541 1.00 52.28 187 GLU A C 1
ATOM 1516 O O . GLU A 1 187 ? -17.129 -32.458 11.637 1.00 52.28 187 GLU A O 1
ATOM 1521 N N . ILE A 1 188 ? -18.123 -34.372 12.231 1.00 48.94 188 ILE A N 1
ATOM 1522 C CA . ILE A 1 188 ? -19.166 -33.746 13.060 1.00 48.94 188 ILE A CA 1
ATOM 1523 C C . ILE A 1 188 ? -18.565 -33.082 14.310 1.00 48.94 188 ILE A C 1
ATOM 1525 O O . ILE A 1 188 ? -18.975 -31.979 14.696 1.00 48.94 188 ILE A O 1
ATOM 1529 N N . ILE A 1 189 ? -17.571 -33.714 14.943 1.00 45.78 189 ILE A N 1
ATOM 1530 C CA . ILE A 1 189 ? -16.884 -33.160 16.123 1.00 45.78 189 ILE A CA 1
ATOM 1531 C C . ILE A 1 189 ? -16.017 -31.954 15.729 1.00 45.78 189 ILE A C 1
ATOM 1533 O O . ILE A 1 189 ? -15.981 -30.953 16.455 1.00 45.78 189 ILE A O 1
ATOM 1537 N N . LYS A 1 190 ? -15.376 -32.005 14.556 1.00 49.00 190 LYS A N 1
ATOM 1538 C CA . LYS A 1 190 ? -14.572 -30.904 14.006 1.00 49.00 190 LYS A CA 1
ATOM 1539 C C . LYS A 1 190 ? -15.442 -29.691 13.659 1.00 49.00 190 LYS A C 1
ATOM 1541 O O . LYS A 1 190 ? -15.101 -28.573 14.046 1.00 49.00 190 LYS A O 1
ATOM 1546 N N . ASN A 1 191 ? -16.611 -29.914 13.057 1.00 43.66 191 ASN A N 1
ATOM 1547 C CA . ASN A 1 191 ? -17.562 -28.851 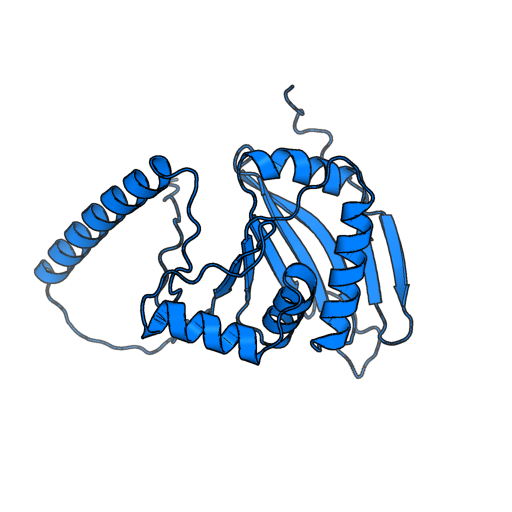12.719 1.00 43.66 191 ASN A CA 1
ATOM 1548 C C . ASN A 1 191 ? -18.203 -28.204 13.958 1.00 43.66 191 ASN A C 1
ATOM 1550 O O . ASN A 1 191 ? -18.376 -26.985 14.002 1.00 43.66 191 ASN A O 1
ATOM 1554 N N . ARG A 1 192 ? -18.484 -28.978 15.018 1.00 40.97 192 ARG A N 1
ATOM 1555 C CA . ARG A 1 192 ? -19.000 -28.421 16.283 1.00 40.97 192 ARG A CA 1
ATOM 1556 C C . ARG A 1 192 ? -17.972 -27.576 17.036 1.00 40.97 192 ARG A C 1
ATOM 1558 O O . ARG A 1 192 ? -18.341 -26.522 17.545 1.00 40.97 192 ARG A O 1
ATOM 1565 N N . LYS A 1 193 ? -16.699 -27.987 17.079 1.00 40.44 193 LYS A N 1
ATOM 1566 C CA . LYS A 1 193 ? -15.628 -27.155 17.660 1.00 40.44 193 LYS A CA 1
ATOM 1567 C C . LYS A 1 193 ? -15.408 -25.870 16.860 1.00 40.44 193 LYS A C 1
ATOM 1569 O O . LYS A 1 193 ? -15.348 -24.801 17.456 1.00 40.44 193 LYS A O 1
ATOM 1574 N N . LYS A 1 194 ? -15.404 -25.956 15.523 1.00 41.78 194 LYS A N 1
ATOM 1575 C CA . LYS A 1 194 ? -15.202 -24.792 14.644 1.00 41.78 194 LYS A CA 1
ATOM 1576 C C . LYS A 1 194 ? -16.283 -23.714 14.826 1.00 41.78 194 LYS A C 1
ATOM 1578 O O . LYS A 1 194 ? -15.972 -22.528 14.778 1.00 41.78 194 LYS A O 1
ATOM 1583 N N . ASN A 1 195 ? -17.529 -24.110 15.096 1.00 41.34 195 ASN A N 1
ATOM 1584 C CA . ASN A 1 195 ? -18.625 -23.162 15.322 1.00 41.34 195 ASN A CA 1
ATOM 1585 C C . ASN A 1 195 ? -18.599 -22.517 16.718 1.00 41.34 195 ASN A C 1
ATOM 1587 O O . ASN A 1 195 ? -18.868 -21.324 16.831 1.00 41.34 195 ASN A O 1
ATOM 1591 N N . ILE A 1 196 ? -18.214 -23.262 17.760 1.00 39.81 196 ILE A N 1
ATOM 1592 C CA . ILE A 1 196 ? -18.090 -22.726 19.127 1.00 39.81 196 ILE A CA 1
ATOM 1593 C C . ILE A 1 196 ? -16.923 -21.728 19.217 1.00 39.81 196 ILE A C 1
ATOM 1595 O O . ILE A 1 196 ? -17.075 -20.655 19.797 1.00 39.81 196 ILE A O 1
ATOM 1599 N N . ASP A 1 197 ? -15.788 -22.031 18.582 1.00 40.25 197 ASP A N 1
ATOM 1600 C CA . ASP A 1 197 ? -14.618 -21.143 18.585 1.00 40.25 197 ASP A CA 1
ATOM 1601 C C . ASP A 1 197 ? -14.871 -19.852 17.776 1.00 40.25 197 ASP A C 1
ATOM 1603 O O . ASP A 1 197 ? -14.452 -18.768 18.192 1.00 40.25 197 ASP A O 1
ATOM 1607 N N . LYS A 1 198 ? -15.641 -19.929 16.677 1.00 41.22 198 LYS A N 1
ATOM 1608 C CA . LYS A 1 198 ? -16.085 -18.754 15.901 1.00 41.22 198 LYS A CA 1
ATOM 1609 C C . LYS A 1 198 ? -16.983 -17.817 16.712 1.00 41.22 198 LYS A C 1
ATOM 1611 O O . LYS A 1 198 ? -16.795 -16.602 16.671 1.00 41.22 198 LYS A O 1
ATOM 1616 N N . GLU A 1 199 ? -17.949 -18.360 17.450 1.00 37.44 199 GLU A N 1
ATOM 1617 C CA . GLU A 1 199 ? -18.920 -17.565 18.213 1.00 37.44 199 GLU A CA 1
ATOM 1618 C C . GLU A 1 199 ? -18.279 -16.874 19.433 1.00 37.44 199 GLU A C 1
ATOM 1620 O O . GLU A 1 199 ? -18.641 -15.747 19.783 1.00 37.44 199 GLU A O 1
ATOM 1625 N N . ILE A 1 200 ? -17.262 -17.500 20.036 1.00 40.41 200 ILE A N 1
ATOM 1626 C CA . ILE A 1 200 ? -16.464 -16.910 21.120 1.00 40.41 200 ILE A CA 1
ATOM 1627 C C . ILE A 1 200 ? -15.582 -15.765 20.591 1.00 40.41 200 ILE A C 1
ATOM 1629 O O . ILE A 1 200 ? -15.568 -14.688 21.188 1.00 40.41 200 ILE A O 1
ATOM 1633 N N . MET A 1 201 ? -14.909 -15.937 19.444 1.00 39.53 201 MET A N 1
ATOM 1634 C CA . MET A 1 201 ? -14.053 -14.885 18.870 1.00 39.53 201 MET A CA 1
ATOM 1635 C C . MET A 1 201 ? -14.839 -13.662 18.376 1.00 39.53 201 MET A C 1
ATOM 1637 O O . MET A 1 201 ? -14.395 -12.528 18.565 1.00 39.53 201 MET A O 1
ATOM 1641 N N . LEU A 1 202 ? -16.023 -13.863 17.788 1.00 38.12 202 LEU A N 1
ATOM 1642 C CA . LEU A 1 202 ? -16.857 -12.758 17.301 1.00 38.12 202 LEU A CA 1
ATOM 1643 C C . LEU A 1 202 ? -17.405 -11.890 18.450 1.00 38.12 202 LEU A C 1
ATOM 1645 O O . LEU A 1 202 ? -17.554 -10.673 18.305 1.00 38.12 202 LEU A O 1
ATOM 1649 N N . ASN A 1 203 ? -17.698 -12.511 19.596 1.00 39.00 203 ASN A N 1
ATOM 1650 C CA . ASN A 1 203 ? -18.169 -11.816 20.794 1.00 39.00 203 ASN A CA 1
ATOM 1651 C C . ASN A 1 203 ? -17.039 -11.059 21.509 1.00 39.00 203 ASN A C 1
ATOM 1653 O O . ASN A 1 203 ? -17.265 -9.936 21.968 1.00 39.00 203 ASN A O 1
ATOM 1657 N N . ASP A 1 204 ? -15.818 -11.599 21.514 1.00 38.91 204 ASP A N 1
ATOM 1658 C CA . ASP A 1 204 ? -14.635 -10.908 22.044 1.00 38.91 204 ASP A CA 1
ATOM 1659 C C . ASP A 1 204 ? -14.232 -9.695 21.183 1.00 38.91 204 ASP A C 1
ATOM 1661 O O . ASP A 1 204 ? -13.854 -8.651 21.724 1.00 38.91 204 ASP A O 1
ATOM 1665 N N . PHE A 1 205 ? -14.396 -9.783 19.857 1.00 36.78 205 PHE A N 1
ATOM 1666 C CA . PHE A 1 205 ? -14.119 -8.681 18.925 1.00 36.78 205 PHE A CA 1
ATOM 1667 C C . PHE A 1 205 ? -15.099 -7.506 19.088 1.00 36.78 205 PHE A C 1
ATOM 1669 O O . PHE A 1 205 ? -14.712 -6.343 18.988 1.00 36.78 205 PHE A O 1
ATOM 1676 N N . LYS A 1 206 ? -16.373 -7.783 19.402 1.00 38.69 206 LYS A N 1
ATOM 1677 C CA . LYS A 1 206 ? -17.386 -6.737 19.643 1.00 38.69 206 LYS A CA 1
ATOM 1678 C C . LYS A 1 206 ? -17.247 -6.053 21.009 1.00 38.69 206 LYS A C 1
ATOM 1680 O O . LYS A 1 206 ? -17.759 -4.945 21.171 1.00 38.69 206 LYS A O 1
ATOM 1685 N N . GLN A 1 207 ? -16.578 -6.678 21.983 1.00 35.84 207 GLN A N 1
ATOM 1686 C CA . GLN A 1 207 ? -16.486 -6.163 23.356 1.00 35.84 207 GLN A CA 1
ATOM 1687 C C . GLN A 1 207 ? -15.224 -5.343 23.670 1.00 35.84 207 GLN A C 1
ATOM 1689 O O . GLN A 1 207 ? -15.236 -4.600 24.652 1.00 35.84 207 GLN A O 1
ATOM 1694 N N . LYS A 1 208 ? -14.149 -5.408 22.872 1.00 35.28 208 LYS A N 1
ATOM 1695 C CA . LYS A 1 208 ? -12.871 -4.744 23.201 1.00 35.28 208 LYS A CA 1
ATOM 1696 C C . LYS A 1 208 ? -12.519 -3.651 22.196 1.00 35.28 208 LYS A C 1
ATOM 1698 O O . LYS A 1 208 ? -11.998 -3.914 21.122 1.00 35.28 208 LYS A O 1
ATOM 1703 N N . LYS A 1 209 ? -12.791 -2.400 22.576 1.00 36.34 209 LYS A N 1
ATOM 1704 C CA . LYS A 1 209 ? -12.603 -1.216 21.726 1.00 36.34 209 LYS A CA 1
ATOM 1705 C C . LYS A 1 209 ? -11.173 -0.657 21.648 1.00 36.34 209 LYS A C 1
ATOM 1707 O O . LYS A 1 209 ? -10.995 0.310 20.921 1.00 36.34 209 LYS A O 1
ATOM 1712 N N . GLU A 1 210 ? -10.168 -1.203 22.341 1.00 32.72 210 GLU A N 1
ATOM 1713 C CA . GLU A 1 210 ? -8.888 -0.474 22.512 1.00 32.72 210 GLU A CA 1
ATOM 1714 C C . GLU A 1 210 ? -7.589 -1.308 22.486 1.00 32.72 210 GLU A C 1
ATOM 1716 O O . GLU A 1 210 ? -6.541 -0.784 22.849 1.00 32.72 210 GLU A O 1
ATOM 1721 N N . HIS A 1 211 ? -7.575 -2.561 22.011 1.00 29.53 211 HIS A N 1
ATOM 1722 C CA . HIS A 1 211 ? -6.314 -3.325 21.928 1.00 29.53 211 HIS A CA 1
ATOM 1723 C C . HIS A 1 211 ? -6.141 -4.090 20.610 1.00 29.53 211 HIS A C 1
ATOM 1725 O O . HIS A 1 211 ? -7.041 -4.792 20.153 1.00 29.53 211 HIS A O 1
ATOM 1731 N N . LEU A 1 212 ? -4.958 -3.919 20.013 1.00 33.53 212 LEU A N 1
ATOM 1732 C CA . LEU A 1 212 ? -4.534 -4.433 18.713 1.00 33.53 212 LEU A CA 1
ATOM 1733 C C . LEU A 1 212 ? -3.841 -5.794 18.882 1.00 33.53 212 LEU A C 1
ATOM 1735 O O . LEU A 1 212 ? -2.936 -5.924 19.704 1.00 33.53 212 LEU A O 1
ATOM 1739 N N . TYR A 1 213 ? -4.253 -6.801 18.110 1.00 34.03 213 TYR A N 1
ATOM 1740 C CA . TYR A 1 213 ? -3.725 -8.167 18.179 1.00 34.03 213 TYR A CA 1
ATOM 1741 C C . TYR A 1 213 ? -3.055 -8.545 16.852 1.00 34.03 213 TYR A C 1
ATOM 1743 O O . TYR A 1 213 ? -3.678 -8.451 15.795 1.00 34.03 213 TYR A O 1
ATOM 1751 N N . ILE A 1 214 ? -1.805 -9.017 16.903 1.00 33.56 214 ILE A N 1
ATOM 1752 C CA . ILE A 1 214 ? -1.139 -9.655 15.760 1.00 33.56 214 ILE A CA 1
ATOM 1753 C C . ILE A 1 214 ? -1.597 -11.115 15.723 1.00 33.56 214 ILE A C 1
ATOM 1755 O O . ILE A 1 214 ? -1.143 -11.941 16.514 1.00 33.56 214 ILE A O 1
ATOM 1759 N N . TYR A 1 215 ? -2.533 -11.436 14.829 1.00 34.38 215 TYR A N 1
ATOM 1760 C CA . TYR A 1 215 ? -2.951 -12.818 14.612 1.00 34.38 215 TYR A CA 1
ATOM 1761 C C . TYR A 1 215 ? -1.972 -13.538 13.685 1.00 34.38 215 TYR A C 1
ATOM 1763 O O . TYR A 1 215 ? -1.608 -13.052 12.616 1.00 34.38 215 TYR A O 1
ATOM 1771 N N . LYS A 1 216 ? -1.582 -14.744 14.103 1.00 31.78 216 LYS A N 1
ATOM 1772 C CA . LYS A 1 216 ? -0.906 -15.743 13.277 1.00 31.78 216 LYS A CA 1
ATOM 1773 C C . LYS A 1 216 ? -1.812 -16.097 12.090 1.00 31.78 216 LYS A C 1
ATOM 1775 O O . LYS A 1 216 ? -2.803 -16.796 12.280 1.00 31.78 216 LYS A O 1
ATOM 1780 N N . ILE A 1 217 ? -1.473 -15.647 10.882 1.00 32.91 217 ILE A N 1
ATOM 1781 C CA . ILE A 1 217 ? -2.115 -16.118 9.647 1.00 32.91 217 ILE A CA 1
ATOM 1782 C C . ILE A 1 217 ? -1.275 -17.279 9.112 1.00 32.91 217 ILE A C 1
ATOM 1784 O O . ILE A 1 217 ? -0.231 -17.090 8.499 1.00 32.91 217 ILE A O 1
ATOM 1788 N N . GLY A 1 218 ? -1.719 -18.491 9.433 1.00 25.38 218 GLY A N 1
ATOM 1789 C CA . GLY A 1 218 ? -1.206 -19.758 8.920 1.00 25.38 218 GLY A CA 1
ATOM 1790 C C . GLY A 1 218 ? -2.255 -20.834 9.192 1.00 25.38 218 GLY A C 1
ATOM 1791 O O . GLY A 1 218 ? -2.481 -21.167 10.357 1.00 25.38 218 GLY A O 1
ATOM 1792 N N . ASN A 1 219 ? -2.890 -21.300 8.109 1.00 26.39 219 ASN A N 1
ATOM 1793 C CA . ASN A 1 219 ? -4.206 -21.952 7.985 1.00 26.39 219 ASN A CA 1
ATOM 1794 C C . ASN A 1 219 ? -5.381 -21.015 8.333 1.00 26.39 219 ASN A C 1
ATOM 1796 O O . ASN A 1 219 ? -5.911 -21.045 9.437 1.00 26.39 219 ASN A O 1
ATOM 1800 N N . PHE A 1 220 ? -5.733 -20.147 7.376 1.00 27.12 220 PHE A N 1
ATOM 1801 C CA . PHE A 1 220 ? -6.777 -19.115 7.437 1.00 27.12 220 PHE A CA 1
ATOM 1802 C C . PHE A 1 220 ? -8.084 -19.503 8.155 1.00 27.12 220 PHE A C 1
ATOM 1804 O O . PHE A 1 220 ? -8.658 -20.553 7.890 1.00 27.12 220 PHE A O 1
ATOM 1811 N N . ASP A 1 221 ? -8.652 -18.540 8.886 1.00 25.67 221 ASP A N 1
ATOM 1812 C CA . ASP A 1 221 ? -10.096 -18.280 8.872 1.00 25.67 221 ASP A CA 1
ATOM 1813 C C . ASP A 1 221 ? -10.285 -16.755 8.692 1.00 25.67 221 ASP A C 1
ATOM 1815 O O . ASP A 1 221 ? -10.405 -15.997 9.653 1.00 25.67 221 ASP A O 1
ATOM 1819 N N . ILE A 1 222 ? -10.265 -16.286 7.437 1.00 26.95 222 ILE A N 1
ATOM 1820 C CA . ILE A 1 222 ? -10.965 -15.046 7.070 1.00 26.95 222 ILE A CA 1
ATOM 1821 C C . ILE A 1 222 ? -12.454 -15.397 7.036 1.00 26.95 222 ILE A C 1
ATOM 1823 O O . ILE A 1 222 ? -12.848 -16.396 6.434 1.00 26.95 222 ILE A O 1
ATOM 1827 N N . LEU A 1 223 ? -13.276 -14.583 7.697 1.00 24.48 223 LEU A N 1
ATOM 1828 C CA . LEU A 1 223 ? -14.734 -14.636 7.624 1.00 24.48 223 LEU A CA 1
ATOM 1829 C C . LEU A 1 223 ? -15.195 -14.451 6.167 1.00 24.48 223 LEU A C 1
ATOM 1831 O O . LEU A 1 223 ? -15.347 -13.329 5.698 1.00 24.48 223 LEU A O 1
ATOM 1835 N N . TYR A 1 224 ? -15.438 -15.553 5.461 1.00 24.83 224 TYR A N 1
ATOM 1836 C CA . TYR A 1 224 ? -16.470 -15.592 4.431 1.00 24.83 224 TYR A CA 1
ATOM 1837 C C . TYR A 1 224 ? -17.802 -15.823 5.153 1.00 24.83 224 TYR A C 1
ATOM 1839 O O . TYR A 1 224 ? -17.978 -16.844 5.819 1.00 24.83 224 TYR A O 1
ATOM 1847 N N . GLU A 1 225 ? -18.716 -14.856 5.078 1.00 25.97 225 GLU A N 1
ATOM 1848 C CA . GLU A 1 225 ? -20.135 -15.146 5.278 1.00 25.97 225 GLU A CA 1
ATOM 1849 C C . GLU A 1 225 ? -20.615 -15.924 4.049 1.00 25.97 225 GLU A C 1
ATOM 1851 O O . GLU A 1 225 ? -20.444 -15.467 2.916 1.00 25.97 225 GLU A O 1
ATOM 1856 N N . ASP A 1 226 ? -21.190 -17.103 4.276 1.00 25.34 226 ASP A N 1
ATOM 1857 C CA . ASP A 1 226 ? -21.895 -17.860 3.250 1.00 25.34 226 ASP A CA 1
ATOM 1858 C C . ASP A 1 226 ? -23.019 -16.986 2.667 1.00 25.34 226 ASP A C 1
ATOM 1860 O O . ASP A 1 226 ? -23.958 -16.596 3.362 1.00 25.34 226 ASP A O 1
ATOM 1864 N N . ILE A 1 227 ? -22.922 -16.663 1.376 1.00 25.16 227 ILE A N 1
ATOM 1865 C CA . ILE A 1 227 ? -24.072 -16.225 0.586 1.00 25.16 227 ILE A CA 1
ATOM 1866 C C . ILE A 1 227 ? -24.723 -17.508 0.074 1.00 25.16 227 ILE A C 1
ATOM 1868 O O . ILE A 1 227 ? -24.282 -18.077 -0.924 1.00 25.16 227 ILE A O 1
ATOM 1872 N N . GLU A 1 228 ? -25.761 -17.973 0.767 1.00 25.73 228 GLU A N 1
ATOM 1873 C CA . GLU A 1 228 ? -26.740 -18.861 0.141 1.00 25.73 228 GLU A CA 1
ATOM 1874 C C . GLU A 1 228 ? -27.418 -18.090 -1.007 1.00 25.73 228 GLU A C 1
ATOM 1876 O O . GLU A 1 228 ? -27.868 -16.954 -0.822 1.00 25.73 228 GLU A O 1
ATOM 1881 N N . ILE A 1 229 ? -27.422 -18.687 -2.206 1.00 32.81 229 ILE A N 1
ATOM 1882 C CA . ILE A 1 229 ? -28.187 -18.217 -3.375 1.00 32.81 229 ILE A CA 1
ATOM 1883 C C . ILE A 1 229 ? -29.674 -18.486 -3.153 1.00 32.81 229 ILE A C 1
ATOM 1885 O O . ILE A 1 229 ? -29.998 -19.630 -2.761 1.00 32.81 229 ILE A O 1
#

Secondary structure (DSSP, 8-state):
----TTSGGG---EEEEEEETTEEEEEE-HHHHHHHHHHTTT--EEEEEEE-SSS--SBTTB--EEEEEEEEETTTTEEEEEEEEEES--SHHHHHHHHHHHHHHHHTSTT----SEEEEES-HHHHHHHHHHHH---HHHHHHHHHHHHTS------SSSS--EEEEE--------------HHHHHHHHHHHHHHHHHHHHHHHH-SS-------SS----PPP---

Radius of gyration: 20.28 Å; chains: 1; bounding box: 43×60×47 Å

Organism: NCBI:txid104777